Protein AF-A0A7W9W805-F1 (afdb_monomer_lite)

Sequence (256 aa):
MSFNNEKIVAALNSLTVPVYLSNDLVVGDERSALTRIHQEGYRKKLSVGTVHCFILAPDGALLDTIHVALASPQRILEAVERAAREQKIVPGSPLVPAHPLSLPPAPRGGLRLHIVARYLERKPDGSLGLVTGAGGNWSALPGEDWLTLSPTEAKALRTGERLQAERLLTHFYPPTENNDLTKNRFVELSWKSEPLPDGILRLRGSLVLKHSFYSRDDQNTAQAEWVGYADSKTLTLVTTKATYNNQPYAVAVTTT

Organism: Armatimonas rosea (NCBI:txid685828)

Structure (mmCIF, N/CA/C/O backbone):
data_AF-A0A7W9W805-F1
#
_entry.id   AF-A0A7W9W805-F1
#
loop_
_atom_site.group_PDB
_atom_site.id
_atom_site.type_symbol
_atom_site.label_atom_id
_atom_site.label_alt_id
_atom_site.label_comp_id
_atom_site.label_asym_id
_atom_site.label_entity_id
_atom_site.label_seq_id
_atom_site.pdbx_PDB_ins_code
_atom_site.Cartn_x
_atom_site.Cartn_y
_atom_site.Cartn_z
_atom_site.occupancy
_atom_site.B_iso_or_equiv
_atom_site.auth_seq_id
_atom_site.auth_comp_id
_atom_site.auth_asym_id
_atom_site.auth_atom_id
_atom_site.pdbx_PDB_model_num
ATOM 1 N N . MET A 1 1 ? -7.268 9.060 1.702 1.00 38.31 1 MET A N 1
ATOM 2 C CA . MET A 1 1 ? -7.514 9.406 3.122 1.00 38.31 1 MET A CA 1
ATOM 3 C C . MET A 1 1 ? -6.326 8.852 3.903 1.00 38.31 1 MET A C 1
ATOM 5 O O . MET A 1 1 ? -5.998 7.701 3.669 1.00 38.31 1 MET A O 1
ATOM 9 N N . SER A 1 2 ? -5.593 9.650 4.682 1.00 37.88 2 SER A N 1
ATOM 10 C CA . SER A 1 2 ? -4.398 9.159 5.390 1.00 37.88 2 SER A CA 1
ATOM 11 C C . SER A 1 2 ? -4.733 8.950 6.863 1.00 37.88 2 SER A C 1
ATOM 13 O O . SER A 1 2 ? -5.212 9.881 7.507 1.00 37.88 2 SER A O 1
ATOM 15 N N . PHE A 1 3 ? -4.466 7.756 7.398 1.00 45.16 3 PHE A N 1
ATOM 16 C CA . PHE A 1 3 ? -4.477 7.506 8.846 1.00 45.16 3 PHE A CA 1
ATOM 17 C C . PHE A 1 3 ? -3.362 8.269 9.582 1.00 45.16 3 PHE A C 1
ATOM 19 O O . PHE A 1 3 ? -3.319 8.267 10.807 1.00 45.16 3 PHE A O 1
ATOM 26 N N . ASN A 1 4 ? -2.507 8.991 8.855 1.00 54.66 4 ASN A N 1
ATOM 27 C CA . ASN A 1 4 ? -1.460 9.851 9.392 1.00 54.66 4 ASN A CA 1
ATOM 28 C C . ASN A 1 4 ? -2.018 11.214 9.865 1.00 54.66 4 ASN A C 1
ATOM 30 O O . ASN A 1 4 ? -1.493 12.271 9.523 1.00 54.66 4 ASN A O 1
ATOM 34 N N . ASN A 1 5 ? -3.139 11.205 10.595 1.00 68.94 5 ASN A N 1
ATOM 35 C CA . ASN A 1 5 ? -3.648 12.388 11.287 1.00 68.94 5 ASN A CA 1
ATOM 36 C C . ASN A 1 5 ? -3.122 12.361 12.722 1.00 68.94 5 ASN A C 1
ATOM 38 O O . ASN A 1 5 ? -3.634 11.615 13.558 1.00 68.94 5 ASN A O 1
ATOM 42 N N . GLU A 1 6 ? -2.120 13.191 12.999 1.00 75.00 6 GLU A N 1
ATOM 43 C CA . GLU A 1 6 ? -1.434 13.249 14.294 1.00 75.00 6 GLU A CA 1
ATOM 44 C C . GLU A 1 6 ? -2.392 13.404 15.476 1.00 75.00 6 GLU A C 1
ATOM 46 O O . GLU A 1 6 ? -2.181 12.782 16.511 1.00 75.00 6 GLU A O 1
ATOM 51 N N . LYS A 1 7 ? -3.485 14.165 15.320 1.00 76.69 7 LYS A N 1
ATOM 52 C CA . LYS A 1 7 ? -4.475 14.346 16.393 1.00 76.69 7 LYS A CA 1
ATOM 53 C C . LYS A 1 7 ? -5.180 13.041 16.743 1.00 76.69 7 LYS A C 1
ATOM 55 O O . LYS A 1 7 ? -5.403 12.753 17.912 1.00 76.69 7 LYS A O 1
ATOM 60 N N . ILE A 1 8 ? -5.517 12.252 15.728 1.00 79.31 8 ILE A N 1
ATOM 61 C CA . ILE A 1 8 ? -6.234 10.986 15.901 1.00 79.31 8 ILE A CA 1
ATOM 62 C C . ILE A 1 8 ? -5.293 9.935 16.466 1.00 79.31 8 ILE A C 1
ATOM 64 O O . ILE A 1 8 ? -5.653 9.251 17.417 1.00 79.31 8 ILE A O 1
ATOM 68 N N . VAL A 1 9 ? -4.070 9.859 15.942 1.00 79.12 9 VAL A N 1
ATOM 69 C CA . VAL A 1 9 ? -3.028 8.975 16.475 1.00 79.12 9 VAL A CA 1
ATOM 70 C C . VAL A 1 9 ? -2.734 9.312 17.939 1.00 79.12 9 VAL A C 1
ATOM 72 O O . VAL A 1 9 ? -2.709 8.417 18.777 1.00 79.12 9 VAL A O 1
ATOM 75 N N . ALA A 1 10 ? -2.580 10.595 18.277 1.00 81.44 10 ALA A N 1
ATOM 76 C CA . ALA A 1 10 ? -2.333 11.030 19.649 1.00 81.44 10 ALA A CA 1
ATOM 77 C C . ALA A 1 10 ? -3.501 10.697 20.590 1.00 81.44 10 ALA A C 1
ATOM 79 O O . ALA A 1 10 ? -3.273 10.215 21.701 1.00 81.44 10 ALA A O 1
ATOM 80 N N . ALA A 1 11 ? -4.745 10.914 20.155 1.00 84.19 11 ALA A N 1
ATOM 81 C CA . ALA A 1 11 ? -5.926 10.572 20.942 1.00 84.19 11 ALA A CA 1
ATOM 82 C C . ALA A 1 11 ? -6.041 9.058 21.165 1.00 84.19 11 ALA A C 1
ATOM 84 O O . ALA A 1 11 ? -6.183 8.620 22.302 1.00 84.19 11 ALA A O 1
ATOM 85 N N . LEU A 1 12 ? -5.903 8.250 20.109 1.00 85.88 12 LEU A N 1
ATOM 86 C CA . LEU A 1 12 ? -5.920 6.791 20.226 1.00 85.88 12 LEU A CA 1
ATOM 87 C C . LEU A 1 12 ? -4.810 6.291 21.156 1.00 85.88 12 LEU A C 1
ATOM 89 O O . LEU A 1 12 ? -5.089 5.500 22.052 1.00 85.88 12 LEU A O 1
ATOM 93 N N . ASN A 1 13 ? -3.585 6.798 21.020 1.00 85.69 13 ASN A N 1
ATOM 94 C CA . ASN A 1 13 ? -2.454 6.354 21.837 1.00 85.69 13 ASN A CA 1
ATOM 95 C C . ASN A 1 13 ? -2.553 6.765 23.312 1.00 85.69 13 ASN A C 1
ATOM 97 O O . ASN A 1 13 ? -1.946 6.112 24.157 1.00 85.69 13 ASN A O 1
ATOM 101 N N . SER A 1 14 ? -3.254 7.857 23.622 1.00 88.44 14 SER A N 1
ATOM 102 C CA . SER A 1 14 ? -3.395 8.353 24.999 1.00 88.44 14 SER A CA 1
ATOM 103 C C . SER A 1 14 ? -4.653 7.845 25.704 1.00 88.44 14 SER A C 1
ATOM 105 O O . SER A 1 14 ? -4.675 7.795 26.932 1.00 88.44 14 SER A O 1
ATOM 107 N N . LEU A 1 15 ? -5.695 7.470 24.953 1.00 89.69 15 LEU A N 1
ATOM 108 C CA . LEU A 1 15 ? -6.998 7.067 25.495 1.00 89.69 15 LEU A CA 1
ATOM 109 C C . LEU A 1 15 ? -7.296 5.574 25.350 1.00 89.69 15 LEU A C 1
ATOM 111 O O . LEU A 1 15 ? -8.222 5.081 25.992 1.00 89.69 15 LEU A O 1
ATOM 115 N N . THR A 1 16 ? -6.568 4.855 24.492 1.00 88.50 16 THR A N 1
ATOM 116 C CA . THR A 1 16 ? -6.879 3.461 24.152 1.00 88.50 16 THR A CA 1
ATOM 117 C C . THR A 1 16 ? -5.637 2.579 24.105 1.00 88.50 16 THR A C 1
ATOM 119 O O . THR A 1 16 ? -4.518 3.052 23.926 1.00 88.50 16 THR A O 1
ATOM 122 N N . VAL A 1 17 ? -5.858 1.269 24.225 1.00 86.88 17 VAL A N 1
ATOM 123 C CA . VAL A 1 17 ? -4.866 0.235 23.916 1.00 86.88 17 VAL A CA 1
ATOM 124 C C . VAL A 1 17 ? -5.416 -0.576 22.739 1.00 86.88 17 VAL A C 1
ATOM 126 O O . VAL A 1 17 ? -6.368 -1.335 22.936 1.00 86.88 17 VAL A O 1
ATOM 129 N N . PRO A 1 18 ? -4.899 -0.397 21.509 1.00 83.81 18 PRO A N 1
ATOM 130 C CA . PRO A 1 18 ? -5.408 -1.127 20.355 1.00 83.81 18 PRO A CA 1
ATOM 131 C C . PRO A 1 18 ? -5.051 -2.613 20.470 1.00 83.81 18 PRO A C 1
ATOM 133 O O . PRO A 1 18 ? -3.896 -2.970 20.698 1.00 83.81 18 PRO A O 1
ATOM 136 N N . VAL A 1 19 ? -6.046 -3.478 20.280 1.00 84.69 19 VAL A N 1
ATOM 137 C CA . VAL A 1 19 ? -5.882 -4.936 20.241 1.00 84.69 19 VAL A CA 1
ATOM 138 C C . VAL A 1 19 ? -6.379 -5.435 18.891 1.00 84.69 19 VAL A C 1
ATOM 140 O O . VAL A 1 19 ? -7.499 -5.122 18.483 1.00 84.69 19 VAL A O 1
ATOM 143 N N . TYR A 1 20 ? -5.543 -6.204 18.197 1.00 83.38 20 TYR A N 1
ATOM 144 C CA . TYR A 1 20 ? -5.861 -6.775 16.892 1.00 83.38 20 TYR A CA 1
ATOM 145 C C . TYR A 1 20 ? -6.204 -8.252 17.046 1.00 83.38 20 TYR A C 1
ATOM 147 O O . TYR A 1 20 ? -5.430 -9.010 17.622 1.00 83.38 20 TYR A O 1
ATOM 155 N N . LEU A 1 21 ? -7.348 -8.654 16.497 1.00 80.69 21 LEU A N 1
ATOM 156 C CA . LEU A 1 21 ? -7.782 -10.046 16.437 1.00 80.69 21 LEU A CA 1
ATOM 157 C C . LEU A 1 21 ? -8.071 -10.408 14.981 1.00 80.69 21 LEU A C 1
ATOM 159 O O . LEU A 1 21 ? -8.777 -9.678 14.286 1.00 80.69 21 LEU A O 1
ATOM 163 N N . SER A 1 22 ? -7.533 -11.538 14.526 1.00 77.44 22 SER A N 1
ATOM 164 C CA . SER A 1 22 ? -7.841 -12.099 13.209 1.00 77.44 22 SER A CA 1
ATOM 165 C C . SER A 1 22 ? -8.811 -13.261 13.362 1.00 77.44 22 SER A C 1
ATOM 167 O O . SER A 1 22 ? -8.503 -14.229 14.053 1.00 77.44 22 SER A O 1
ATOM 169 N N . ASN A 1 23 ? -9.954 -13.212 12.675 1.00 73.88 23 ASN A N 1
ATOM 170 C CA . ASN A 1 23 ? -10.935 -14.304 12.711 1.00 73.88 23 ASN A CA 1
ATOM 171 C C . ASN A 1 23 ? -10.338 -15.665 12.321 1.00 73.88 23 ASN A C 1
ATOM 173 O O . ASN A 1 23 ? -10.832 -16.688 12.794 1.00 73.88 23 ASN A O 1
ATOM 177 N N . ASP A 1 24 ? -9.283 -15.663 11.504 1.00 72.50 24 ASP A N 1
ATOM 178 C CA . ASP A 1 24 ? -8.618 -16.869 11.009 1.00 72.50 24 ASP A CA 1
ATOM 179 C C . ASP A 1 24 ? -7.606 -17.451 12.007 1.00 72.50 24 ASP A C 1
ATOM 181 O O . ASP A 1 24 ? -7.232 -18.616 11.894 1.00 72.50 24 ASP A O 1
ATOM 185 N N . LEU A 1 25 ? -7.154 -16.652 12.980 1.00 75.06 25 LEU A N 1
ATOM 186 C CA . LEU A 1 25 ? -6.107 -17.031 13.940 1.00 75.06 25 LEU A CA 1
ATOM 187 C C . LEU A 1 25 ? -6.616 -17.148 15.383 1.00 75.06 25 LEU A C 1
ATOM 189 O O . LEU A 1 25 ? -5.919 -17.697 16.231 1.00 75.06 25 LEU A O 1
ATOM 193 N N . VAL A 1 26 ? -7.823 -16.650 15.663 1.00 78.50 26 VAL A N 1
ATOM 194 C CA . VAL A 1 26 ? -8.410 -16.620 17.007 1.00 78.50 26 VAL A CA 1
ATOM 195 C C . VAL A 1 26 ? -8.740 -18.035 17.498 1.00 78.50 26 VAL A C 1
ATOM 197 O O . VAL A 1 26 ? -9.613 -18.720 16.956 1.00 78.50 26 VAL A O 1
ATOM 200 N N . VAL A 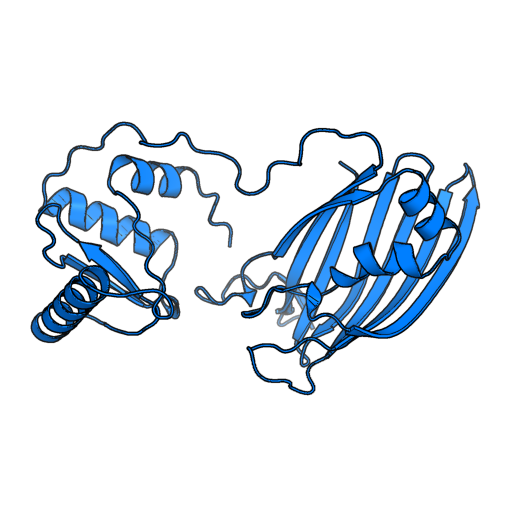1 27 ? -8.089 -18.441 18.589 1.00 81.44 27 VAL A N 1
ATOM 201 C CA . VAL A 1 27 ? -8.248 -19.748 19.249 1.00 81.44 27 VAL A CA 1
ATOM 202 C C . VAL A 1 27 ? -8.395 -19.588 20.767 1.00 81.44 27 VAL A C 1
ATOM 204 O O . VAL A 1 27 ? -8.087 -18.538 21.324 1.00 81.44 27 VAL A O 1
ATOM 207 N N . GLY A 1 28 ? -8.891 -20.624 21.452 1.00 89.88 28 GLY A N 1
ATOM 208 C CA . GLY A 1 28 ? -8.951 -20.665 22.920 1.00 89.88 28 GLY A CA 1
ATOM 209 C C . GLY A 1 28 ? -9.671 -19.466 23.553 1.00 89.88 28 GLY A C 1
ATOM 210 O O . GLY A 1 28 ? -10.817 -19.160 23.210 1.00 89.88 28 GLY A O 1
ATOM 211 N N . ASP A 1 29 ? -8.993 -18.788 24.478 1.00 87.62 29 ASP A N 1
ATOM 212 C CA . ASP A 1 29 ? -9.547 -17.678 25.262 1.00 87.62 29 ASP A CA 1
ATOM 213 C C . ASP A 1 29 ? -9.928 -16.465 24.405 1.00 87.62 29 ASP A C 1
ATOM 215 O O . ASP A 1 29 ? -10.948 -15.822 24.666 1.00 87.62 29 ASP A O 1
ATOM 219 N N . GLU A 1 30 ? -9.189 -16.190 23.328 1.00 86.81 30 GLU A N 1
ATOM 220 C CA . GLU A 1 30 ? -9.512 -15.102 22.398 1.00 86.81 30 GLU A CA 1
ATOM 221 C C . GLU A 1 30 ? -10.861 -15.347 21.712 1.00 86.81 30 GLU A C 1
ATOM 223 O O . GLU A 1 30 ? -11.673 -14.430 21.555 1.00 86.81 30 GLU A O 1
ATOM 228 N N . ARG A 1 31 ? -11.151 -16.608 21.357 1.00 89.69 31 ARG A N 1
ATOM 229 C CA . ARG A 1 31 ? -12.425 -16.990 20.733 1.00 89.69 31 ARG A CA 1
ATOM 230 C C . ARG A 1 31 ? -13.584 -16.798 21.698 1.00 89.69 31 ARG A C 1
ATOM 232 O O . ARG A 1 31 ? -14.651 -16.316 21.299 1.00 89.69 31 ARG A O 1
ATOM 239 N N . SER A 1 32 ? -13.373 -17.157 22.959 1.00 90.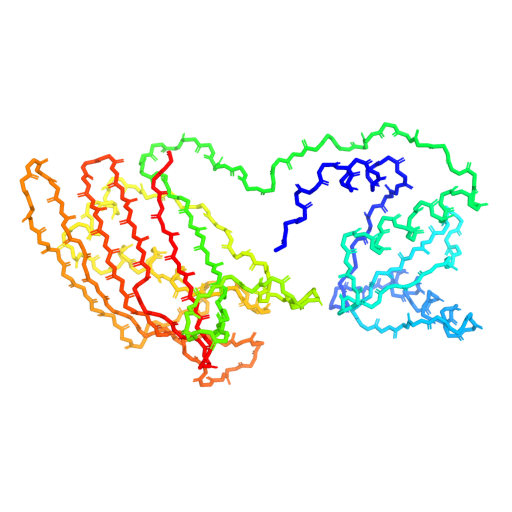44 32 SER A N 1
ATOM 240 C CA . SER A 1 32 ? -14.347 -16.968 24.033 1.00 90.44 32 SER A CA 1
ATOM 241 C C . SER A 1 32 ? -14.613 -15.481 24.285 1.00 90.44 32 SER A C 1
ATOM 243 O O . SER A 1 32 ? -15.774 -15.070 24.352 1.00 90.44 32 SER A O 1
ATOM 245 N N . ALA A 1 33 ? -13.563 -14.655 24.333 1.00 90.38 33 ALA A N 1
ATOM 246 C CA . ALA A 1 33 ? -13.680 -13.207 24.482 1.00 90.38 33 ALA A CA 1
ATOM 247 C C . ALA A 1 33 ? -14.446 -12.566 23.314 1.00 90.38 33 ALA A C 1
ATOM 249 O O . ALA A 1 33 ? -15.393 -11.813 23.545 1.00 90.38 33 ALA A O 1
ATOM 250 N N . LEU A 1 34 ? -14.109 -12.917 22.068 1.00 90.56 34 LEU A N 1
ATOM 251 C CA . LEU A 1 34 ? -14.804 -12.412 20.880 1.00 90.56 34 LEU A CA 1
ATOM 252 C C . LEU A 1 34 ? -16.283 -12.822 20.868 1.00 90.56 34 LEU A C 1
ATOM 254 O O . LEU A 1 34 ? -17.164 -12.001 20.610 1.00 90.56 34 LEU A O 1
ATOM 258 N N . THR A 1 35 ? -16.573 -14.076 21.222 1.00 92.44 35 THR A N 1
ATOM 259 C CA . THR A 1 35 ? -17.951 -14.578 21.320 1.00 92.44 35 THR A CA 1
ATOM 260 C C . THR A 1 35 ? -18.751 -13.800 22.366 1.00 92.44 35 THR A C 1
ATOM 262 O O . THR A 1 35 ? -19.885 -13.399 22.093 1.00 92.44 35 THR A O 1
ATOM 265 N N . ARG A 1 36 ? -18.163 -13.526 23.539 1.00 95.12 36 ARG A N 1
ATOM 266 C CA . ARG A 1 36 ? -18.782 -12.692 24.581 1.00 95.12 36 ARG A CA 1
ATOM 267 C C . ARG A 1 36 ? -19.090 -11.289 24.060 1.00 95.12 36 ARG A C 1
ATOM 269 O O . ARG A 1 36 ? -20.214 -10.825 24.233 1.00 95.12 36 ARG A O 1
ATOM 276 N N . ILE A 1 37 ? -18.123 -10.640 23.409 1.00 94.94 37 ILE A N 1
ATOM 277 C CA . ILE A 1 37 ? -18.279 -9.288 22.851 1.00 94.94 37 ILE A CA 1
ATOM 278 C C . ILE A 1 37 ? -19.420 -9.260 21.825 1.00 94.94 37 ILE A C 1
ATOM 280 O O . ILE A 1 37 ? -20.284 -8.388 21.888 1.00 94.94 37 ILE A O 1
ATOM 284 N N . HIS A 1 38 ? -19.489 -10.250 20.930 1.00 94.56 38 HIS A N 1
ATOM 285 C CA . HIS A 1 38 ? -20.575 -10.357 19.952 1.00 94.56 38 HIS A CA 1
ATOM 286 C C . HIS A 1 38 ? -21.942 -10.502 20.628 1.00 94.56 38 HIS A C 1
ATOM 288 O O . HIS A 1 38 ? -22.889 -9.798 20.277 1.00 94.56 38 HIS A O 1
ATOM 294 N N . GLN A 1 39 ? -22.053 -11.391 21.619 1.00 96.00 39 GLN A N 1
ATOM 295 C CA . GLN A 1 39 ? -23.295 -11.581 22.371 1.00 96.00 39 GLN A CA 1
ATOM 296 C C . GLN A 1 39 ? -23.721 -10.309 23.110 1.00 96.00 39 GLN A C 1
ATOM 298 O O . GLN A 1 39 ? -24.904 -9.973 23.125 1.00 96.00 39 GLN A O 1
ATOM 303 N N . GLU A 1 40 ? -22.774 -9.592 23.713 1.00 97.00 40 GLU A N 1
ATOM 304 C CA . GLU A 1 40 ? -23.045 -8.322 24.381 1.00 97.00 40 GLU A CA 1
ATOM 305 C C . GLU A 1 40 ? -23.527 -7.255 23.391 1.00 97.00 40 GLU A C 1
ATOM 307 O O . GLU A 1 40 ? -24.505 -6.561 23.673 1.00 97.00 40 GLU A O 1
ATOM 312 N N . GLY A 1 41 ? -22.918 -7.186 22.203 1.00 96.25 41 GLY A N 1
ATOM 313 C CA . GLY A 1 41 ? -23.345 -6.294 21.126 1.00 96.25 41 GLY A CA 1
ATOM 314 C C . GLY A 1 41 ? -24.781 -6.563 20.682 1.00 96.25 41 GLY A C 1
ATOM 315 O O . GLY A 1 41 ? -25.581 -5.629 20.631 1.00 96.25 41 GLY A O 1
ATOM 316 N N . TYR A 1 42 ? -25.159 -7.832 20.486 1.00 96.06 42 TYR A N 1
ATOM 317 C CA . TYR A 1 42 ? -26.550 -8.197 20.193 1.00 96.06 42 TYR A CA 1
ATOM 318 C C . TYR A 1 42 ? -27.516 -7.750 21.298 1.00 96.06 42 TYR A C 1
ATOM 320 O O . TYR A 1 42 ? -28.560 -7.168 21.001 1.00 96.06 42 TYR A O 1
ATOM 328 N N . ARG A 1 43 ? -27.169 -7.961 22.576 1.00 96.88 43 ARG A N 1
ATOM 329 C CA . ARG A 1 43 ? -28.008 -7.533 23.715 1.00 96.88 43 ARG A CA 1
ATOM 330 C C . ARG A 1 43 ? -28.163 -6.013 23.779 1.00 96.88 43 ARG A C 1
ATOM 332 O O . ARG A 1 43 ? -29.254 -5.527 24.068 1.00 96.88 43 ARG A O 1
ATOM 339 N N . LYS A 1 44 ? -27.094 -5.270 23.481 1.00 96.12 44 LYS A N 1
ATOM 340 C CA . LYS A 1 44 ? -27.075 -3.798 23.442 1.00 96.12 44 LYS A CA 1
ATOM 341 C C . LYS A 1 44 ? -27.616 -3.213 22.130 1.00 96.12 44 LYS A C 1
ATOM 343 O O . LYS A 1 44 ? -27.660 -1.995 21.995 1.00 96.12 44 LYS A O 1
ATOM 348 N N . LYS A 1 45 ? -28.061 -4.055 21.185 1.00 96.12 45 LYS A N 1
ATOM 349 C CA . LYS A 1 45 ? -28.518 -3.662 19.837 1.00 96.12 45 LYS A CA 1
ATOM 350 C C . LYS A 1 45 ? -27.469 -2.852 19.059 1.00 96.12 45 LYS A C 1
ATOM 352 O O . LYS A 1 45 ? -27.810 -1.973 18.270 1.00 96.12 45 LYS A O 1
ATOM 357 N N . LEU A 1 46 ? -26.196 -3.153 19.296 1.00 94.94 46 LEU A N 1
ATOM 358 C CA . LEU A 1 46 ? -25.058 -2.593 18.576 1.00 94.94 46 LEU A CA 1
ATOM 359 C C . LEU A 1 46 ? -24.771 -3.412 17.308 1.00 94.94 46 LEU A C 1
ATOM 361 O O . LEU A 1 46 ? -25.192 -4.565 17.185 1.00 94.94 46 LEU A O 1
ATOM 365 N N . SER A 1 47 ? -24.058 -2.817 16.350 1.00 92.69 47 SER A N 1
ATOM 366 C CA . SER A 1 47 ? -23.673 -3.514 15.121 1.00 92.69 47 SER A CA 1
ATOM 367 C C . SER A 1 47 ? -22.520 -4.471 15.408 1.00 92.69 47 SER A C 1
ATOM 369 O O . SER A 1 47 ? -21.492 -4.067 15.934 1.00 92.69 47 SER A O 1
ATOM 371 N N . VAL A 1 48 ? -22.657 -5.735 15.023 1.00 92.12 48 VAL A N 1
ATOM 372 C CA . VAL A 1 48 ? -21.602 -6.745 15.175 1.00 92.12 48 VAL A CA 1
ATOM 373 C C . VAL A 1 48 ? -21.401 -7.488 13.859 1.00 92.12 48 VAL A C 1
ATOM 375 O O . VAL A 1 48 ? -22.316 -7.564 13.038 1.00 92.12 48 VAL A O 1
ATOM 378 N N . GLY A 1 49 ? -20.205 -8.024 13.639 1.00 86.44 49 GLY A N 1
ATOM 379 C CA . GLY A 1 49 ? -19.855 -8.702 12.397 1.00 86.44 49 GLY A CA 1
ATOM 380 C C . GLY A 1 49 ? -18.392 -9.116 12.365 1.00 86.44 49 GLY A C 1
ATOM 381 O O . GLY A 1 49 ? -17.690 -9.052 13.370 1.00 86.44 49 GLY A O 1
ATOM 382 N N . THR A 1 50 ? -17.946 -9.584 11.203 1.00 79.69 50 THR A N 1
ATOM 383 C CA . THR A 1 50 ? -16.591 -10.116 11.009 1.00 79.69 50 THR A CA 1
ATOM 384 C C . THR A 1 50 ? -15.536 -9.029 10.814 1.00 79.69 50 THR A C 1
ATOM 386 O O . THR A 1 50 ? -14.359 -9.310 11.024 1.00 79.69 50 THR A O 1
ATOM 389 N N . VAL A 1 51 ? -15.927 -7.804 10.439 1.00 84.81 51 VAL A N 1
ATOM 390 C CA . VAL A 1 51 ? -15.004 -6.684 10.187 1.00 84.81 51 VAL A CA 1
ATOM 391 C C . VAL A 1 51 ? -15.499 -5.419 10.896 1.00 84.81 51 VAL A C 1
ATOM 393 O O . VAL A 1 51 ? -16.088 -4.510 10.301 1.00 84.81 51 VAL A O 1
ATOM 396 N N . HIS A 1 52 ? -15.258 -5.382 12.206 1.00 89.75 52 HIS A N 1
ATOM 397 C CA . HIS A 1 52 ? -15.719 -4.331 13.115 1.00 89.75 52 HIS A CA 1
ATOM 398 C C . HIS A 1 52 ? -14.608 -3.868 14.053 1.00 89.75 52 HIS A C 1
ATOM 400 O O . HIS A 1 52 ? -13.760 -4.651 14.474 1.00 89.75 52 HIS A O 1
ATOM 406 N N . CYS A 1 53 ? -14.669 -2.597 14.441 1.00 90.56 53 CYS A N 1
ATOM 407 C CA . CYS A 1 53 ? -13.975 -2.083 15.613 1.00 90.56 53 CYS A CA 1
ATOM 408 C C . CYS A 1 53 ? -14.912 -2.184 16.822 1.00 90.56 53 CYS A C 1
ATOM 410 O O . CYS A 1 53 ? -16.046 -1.702 16.765 1.00 90.56 53 CYS A O 1
ATOM 412 N N . PHE A 1 54 ? -14.431 -2.768 17.916 1.00 93.50 54 PHE A N 1
ATOM 413 C CA . PHE A 1 54 ? -15.139 -2.826 19.195 1.00 93.50 54 PHE A CA 1
ATOM 414 C C . PHE A 1 54 ? -14.444 -1.896 20.187 1.00 93.50 54 PHE A C 1
ATOM 416 O O . PHE A 1 54 ? -13.227 -1.967 20.345 1.00 93.50 54 PHE A O 1
ATOM 423 N N . ILE A 1 55 ? -15.206 -1.030 20.853 1.00 93.56 55 ILE A N 1
ATOM 424 C CA . ILE A 1 55 ? -14.691 -0.145 21.901 1.00 93.56 55 ILE A CA 1
ATOM 425 C C . ILE A 1 55 ? -15.109 -0.740 23.237 1.00 93.56 55 ILE A C 1
ATOM 427 O O . ILE A 1 55 ? -16.302 -0.836 23.531 1.00 93.56 55 ILE A O 1
ATOM 431 N N . LEU A 1 56 ? -14.128 -1.165 24.028 1.00 94.00 56 LEU A N 1
ATOM 432 C CA . LEU A 1 56 ? -14.339 -1.805 25.322 1.00 94.00 56 LEU A CA 1
ATOM 433 C C . LEU A 1 56 ? -13.902 -0.871 26.454 1.00 94.00 56 LEU A C 1
ATOM 435 O O . LEU A 1 56 ? -12.931 -0.129 26.316 1.00 94.00 56 LEU A O 1
ATOM 439 N N . ALA A 1 57 ? -14.606 -0.935 27.579 1.00 91.81 57 ALA A N 1
ATOM 440 C CA . ALA A 1 57 ? -14.145 -0.374 28.840 1.00 91.81 57 ALA A CA 1
ATOM 441 C C . ALA A 1 57 ? -12.959 -1.192 29.399 1.00 91.81 57 ALA A C 1
ATOM 443 O O . ALA A 1 57 ? -12.759 -2.340 28.988 1.00 91.81 57 ALA A O 1
ATOM 444 N N . PRO A 1 58 ? -12.183 -0.647 30.359 1.00 87.88 58 PRO A N 1
ATOM 445 C CA . PRO A 1 58 ? -11.066 -1.367 30.981 1.00 87.88 58 PRO A CA 1
ATOM 446 C C . PRO A 1 58 ? -11.450 -2.693 31.657 1.00 87.88 58 PRO A C 1
ATOM 448 O O . PRO A 1 58 ? -10.618 -3.587 31.768 1.00 87.88 58 PRO A O 1
ATOM 451 N N . ASP A 1 59 ? -12.706 -2.839 32.085 1.00 89.94 59 ASP A N 1
ATOM 452 C CA . ASP A 1 59 ? -13.264 -4.078 32.647 1.00 89.94 59 ASP A CA 1
ATOM 453 C C . ASP A 1 59 ? -13.729 -5.086 31.572 1.00 89.94 59 ASP A C 1
ATOM 455 O O . ASP A 1 59 ? -14.211 -6.175 31.886 1.00 89.94 59 ASP A O 1
ATOM 459 N N . GLY A 1 60 ? -13.586 -4.733 30.293 1.00 90.12 60 GLY A N 1
ATOM 460 C CA . GLY A 1 60 ? -13.983 -5.536 29.145 1.00 90.12 60 GLY A CA 1
ATOM 461 C C . GLY A 1 60 ? -15.439 -5.365 28.706 1.00 90.12 60 GLY A C 1
ATOM 462 O O . GLY A 1 60 ? -15.842 -6.046 27.754 1.00 90.12 60 GLY A O 1
ATOM 463 N N . ALA A 1 61 ? -16.239 -4.498 29.337 1.00 93.31 61 ALA A N 1
ATOM 464 C CA . ALA A 1 61 ? -17.611 -4.233 28.904 1.00 93.31 61 ALA A CA 1
ATOM 465 C C . ALA A 1 61 ? -17.642 -3.534 27.535 1.00 93.31 61 ALA A C 1
ATOM 467 O O . ALA A 1 61 ? -16.868 -2.614 27.273 1.00 93.31 61 ALA A O 1
ATOM 468 N N . LEU A 1 62 ? -18.554 -3.942 26.650 1.00 95.38 62 LEU A N 1
ATOM 469 C CA . LEU A 1 62 ? -18.685 -3.351 25.318 1.00 95.38 62 LEU A CA 1
ATOM 470 C C . LEU A 1 62 ? -19.384 -1.989 25.391 1.00 95.38 62 LEU A C 1
ATOM 472 O O . LEU A 1 62 ? -20.561 -1.911 25.744 1.00 95.38 62 LEU A O 1
ATOM 476 N N . LEU A 1 63 ? -18.685 -0.920 25.027 1.00 94.00 63 LEU A N 1
ATOM 477 C CA . LEU A 1 63 ? -19.226 0.439 25.026 1.00 94.00 63 LEU A CA 1
ATOM 478 C C . LEU A 1 63 ? -19.840 0.806 23.677 1.00 94.00 63 LEU A C 1
ATOM 480 O O . LEU A 1 63 ? -20.926 1.377 23.633 1.00 94.00 63 LEU A O 1
ATOM 484 N N . ASP A 1 64 ? -19.161 0.465 22.581 1.00 93.94 64 ASP A N 1
ATOM 485 C CA . ASP A 1 64 ? -19.591 0.850 21.237 1.00 93.94 64 ASP A CA 1
ATOM 486 C C . ASP A 1 64 ? -18.992 -0.058 20.153 1.00 93.94 64 ASP A C 1
ATOM 488 O O . ASP A 1 64 ? -18.050 -0.819 20.389 1.00 93.94 64 ASP A O 1
ATOM 492 N N . THR A 1 65 ? -19.538 0.037 18.942 1.00 94.00 65 THR A N 1
ATOM 493 C CA . THR A 1 65 ? -19.121 -0.739 17.770 1.00 94.00 65 THR A CA 1
ATOM 494 C C . THR A 1 65 ? -19.123 0.118 16.514 1.00 94.00 65 THR A C 1
ATOM 496 O O . THR A 1 65 ? -20.079 0.856 16.265 1.00 94.00 65 THR A O 1
ATOM 499 N N . ILE A 1 66 ? -18.117 -0.044 15.658 1.00 91.38 66 ILE A N 1
ATOM 500 C CA . ILE A 1 66 ? -18.050 0.633 14.361 1.00 91.38 66 ILE A CA 1
ATOM 501 C C . ILE A 1 66 ? -17.791 -0.410 13.275 1.00 91.38 66 ILE A C 1
ATOM 503 O O . ILE A 1 66 ? -16.744 -1.052 13.255 1.00 91.38 66 ILE A O 1
ATOM 507 N N . HIS A 1 67 ? -18.737 -0.568 12.350 1.00 87.88 67 HIS A N 1
ATOM 508 C CA . HIS A 1 67 ? -18.521 -1.358 11.137 1.00 87.88 67 HIS A CA 1
ATOM 509 C C . HIS A 1 67 ? -17.460 -0.672 10.262 1.00 87.88 67 HIS A C 1
ATOM 511 O O . HIS A 1 67 ? -17.564 0.534 10.033 1.00 87.88 67 HIS A O 1
ATOM 517 N N . VAL A 1 68 ? -16.487 -1.413 9.715 1.00 81.94 68 VAL A N 1
ATOM 518 C CA . VAL A 1 68 ? -15.349 -0.816 8.979 1.00 81.94 68 VAL A CA 1
ATOM 519 C C . VAL A 1 68 ? -15.775 0.073 7.803 1.00 81.94 68 VAL A C 1
ATOM 521 O O . VAL A 1 68 ? -15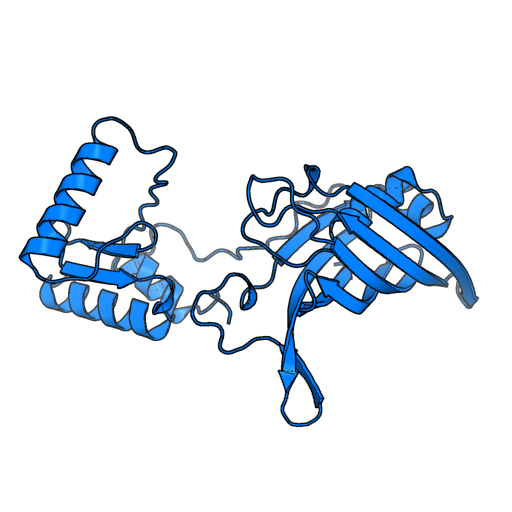.241 1.160 7.629 1.00 81.94 68 VAL A O 1
ATOM 524 N N . ALA A 1 69 ? -16.809 -0.329 7.058 1.00 76.44 69 ALA A N 1
ATOM 525 C CA . ALA A 1 69 ? -17.370 0.453 5.949 1.00 76.44 69 ALA A CA 1
ATOM 526 C C . ALA A 1 69 ? -17.953 1.824 6.359 1.00 76.44 69 ALA A C 1
ATOM 528 O O . ALA A 1 69 ? -18.196 2.684 5.518 1.00 76.44 69 ALA A O 1
ATOM 529 N N . LEU A 1 70 ? -18.224 2.025 7.651 1.00 81.81 70 LEU A N 1
ATOM 530 C CA . LEU A 1 70 ? -18.701 3.291 8.213 1.00 81.81 70 LEU A CA 1
ATOM 531 C C . LEU A 1 70 ? -17.618 4.000 9.029 1.00 81.81 70 LEU A C 1
ATOM 533 O O . LEU A 1 70 ? -17.868 5.084 9.562 1.00 81.81 70 LEU A O 1
ATOM 537 N N . ALA A 1 71 ? -16.441 3.389 9.166 1.00 80.75 71 ALA A N 1
ATOM 538 C CA . ALA A 1 71 ? -15.346 3.951 9.922 1.00 80.75 71 ALA A CA 1
ATOM 539 C C . ALA A 1 71 ? -14.751 5.136 9.156 1.00 80.75 71 ALA A C 1
ATOM 541 O O . ALA A 1 71 ? -14.347 5.038 7.997 1.00 80.75 71 ALA A O 1
ATOM 542 N N . SER A 1 72 ? -14.680 6.273 9.836 1.00 79.19 72 SER A N 1
ATOM 543 C CA . SER A 1 72 ? -13.913 7.431 9.404 1.00 79.19 72 SER A CA 1
ATOM 544 C C . SER A 1 72 ? -13.027 7.883 10.559 1.00 79.19 72 SER A C 1
ATOM 546 O O . SER A 1 72 ? -13.353 7.603 11.718 1.00 79.19 72 SER A O 1
ATOM 548 N N . PRO A 1 73 ? -11.925 8.596 10.281 1.00 78.81 73 PRO A N 1
ATOM 549 C CA . PRO A 1 73 ? -11.052 9.079 11.340 1.00 78.81 73 PRO A CA 1
ATOM 550 C C . PRO A 1 73 ? -11.820 9.909 12.394 1.00 78.81 73 PRO A C 1
ATOM 552 O O . PRO A 1 73 ? -11.642 9.703 13.591 1.00 78.81 73 PRO A O 1
ATOM 555 N N . GLN A 1 74 ? -12.744 10.772 11.958 1.00 83.44 74 GLN A N 1
ATOM 556 C CA . GLN A 1 74 ? -13.614 11.564 12.834 1.00 83.44 74 GLN A CA 1
ATOM 557 C C . GLN A 1 74 ? -14.540 10.686 13.676 1.00 83.44 74 GLN A C 1
ATOM 559 O O . GLN A 1 74 ? -14.600 10.854 14.888 1.00 83.44 74 GLN A O 1
ATOM 564 N N . ARG A 1 75 ? -15.217 9.710 13.060 1.00 86.19 75 ARG A N 1
ATOM 565 C CA . ARG A 1 75 ? -16.162 8.841 13.773 1.00 86.19 75 ARG A CA 1
ATOM 566 C C . ARG A 1 75 ? -15.468 7.981 14.829 1.00 86.19 75 ARG A C 1
ATOM 568 O O . ARG A 1 75 ? -16.021 7.766 15.902 1.00 86.19 75 ARG A O 1
ATOM 575 N N . ILE A 1 76 ? -14.265 7.491 14.525 1.00 85.12 76 ILE A N 1
ATOM 576 C CA . ILE A 1 76 ? -13.443 6.748 15.487 1.00 85.12 76 ILE A CA 1
ATOM 577 C C . ILE A 1 76 ? -13.072 7.657 16.661 1.00 85.12 76 ILE A C 1
ATOM 579 O O . ILE A 1 76 ? -13.255 7.263 17.811 1.00 85.12 76 ILE A O 1
ATOM 583 N N . LEU A 1 77 ? -12.593 8.873 16.377 1.00 87.81 77 LEU A N 1
ATOM 584 C CA . LEU A 1 77 ? -12.210 9.833 17.410 1.00 87.81 77 LEU A CA 1
ATOM 585 C C . LEU A 1 77 ? -13.391 10.177 18.325 1.00 87.81 77 LEU A C 1
ATOM 587 O O . LEU A 1 77 ? -13.270 10.071 19.540 1.00 87.81 77 LEU A O 1
ATOM 591 N N . GLU A 1 78 ? -14.547 10.510 17.751 1.00 90.81 78 GLU A N 1
ATOM 592 C CA . GLU A 1 78 ? -15.764 10.834 18.502 1.00 90.81 78 GLU A CA 1
ATOM 593 C C . GLU A 1 78 ? -16.196 9.692 19.428 1.00 90.81 78 GLU A C 1
ATOM 595 O O . GLU A 1 78 ? -16.545 9.927 20.588 1.00 90.81 78 GLU A O 1
ATOM 600 N N . ALA A 1 79 ? -16.158 8.450 18.935 1.00 90.44 79 ALA A N 1
ATOM 601 C CA . ALA A 1 79 ? -16.541 7.281 19.714 1.00 90.44 79 ALA A CA 1
ATOM 602 C C . ALA A 1 79 ? -15.567 7.022 20.876 1.00 90.44 79 ALA A C 1
ATOM 604 O O . ALA A 1 79 ? -16.005 6.764 21.999 1.00 90.44 79 ALA A O 1
ATOM 605 N N . VAL A 1 80 ? -14.261 7.157 20.629 1.00 90.50 80 VAL A N 1
ATOM 606 C CA . VAL A 1 80 ? -13.212 7.001 21.649 1.00 90.50 80 VAL A CA 1
ATOM 607 C C . VAL A 1 80 ? -13.283 8.105 22.700 1.00 90.50 80 VAL A C 1
ATOM 609 O O . VAL A 1 80 ? -13.264 7.816 23.893 1.00 90.50 80 VAL A O 1
ATOM 612 N N . GLU A 1 81 ? -13.423 9.365 22.293 1.00 91.81 81 GLU A N 1
ATOM 613 C CA . GLU A 1 81 ? -13.539 10.486 23.228 1.00 91.81 81 GLU A CA 1
ATOM 614 C C . GLU A 1 81 ? -14.818 10.403 24.066 1.00 91.81 81 GLU A C 1
ATOM 616 O O . GLU A 1 81 ? -14.807 10.728 25.254 1.00 91.81 81 GLU A O 1
ATOM 621 N N . ARG A 1 82 ? -15.931 9.951 23.473 1.00 92.62 82 ARG A N 1
ATOM 622 C CA . ARG A 1 82 ? -17.168 9.688 24.216 1.00 92.62 82 ARG A CA 1
ATOM 623 C C . ARG A 1 82 ? -16.954 8.604 25.266 1.00 92.62 82 ARG A C 1
ATOM 625 O O . ARG A 1 82 ? -17.261 8.850 26.431 1.00 92.62 82 ARG A O 1
ATOM 632 N N . ALA A 1 83 ? -16.389 7.462 24.875 1.00 91.94 83 ALA A N 1
ATOM 633 C CA . ALA A 1 83 ? -16.088 6.371 25.795 1.00 91.94 83 ALA A CA 1
ATOM 634 C C . ALA A 1 83 ? -15.167 6.836 26.935 1.00 91.94 83 ALA A C 1
ATOM 636 O O . ALA A 1 83 ? -15.453 6.578 28.102 1.00 91.94 83 ALA A O 1
ATOM 637 N N . ALA A 1 84 ? -14.116 7.600 26.621 1.00 91.81 84 ALA A N 1
ATOM 638 C CA . ALA A 1 84 ? -13.208 8.154 27.619 1.00 91.81 84 ALA A CA 1
ATOM 639 C C . ALA A 1 84 ? -13.921 9.085 28.611 1.00 91.81 84 ALA A C 1
ATOM 641 O O . ALA A 1 84 ? -13.694 8.976 29.815 1.00 91.81 84 ALA A O 1
ATOM 642 N N . ARG A 1 85 ? -14.820 9.964 28.142 1.00 93.00 85 ARG A N 1
ATOM 643 C CA . ARG A 1 85 ? -15.613 10.840 29.023 1.00 93.00 85 ARG A CA 1
ATOM 644 C C . ARG A 1 85 ? -16.547 10.052 29.938 1.00 93.00 85 ARG A C 1
ATOM 646 O O . ARG A 1 85 ? -16.602 10.338 31.131 1.00 93.00 85 ARG A O 1
ATOM 653 N N . GLU A 1 86 ? -17.265 9.070 29.399 1.00 91.69 86 GLU A N 1
ATOM 654 C CA . GLU A 1 86 ? -18.209 8.241 30.163 1.00 91.69 86 GLU A CA 1
ATOM 655 C C . GLU A 1 86 ? -17.497 7.403 31.230 1.00 91.69 86 GLU A C 1
ATOM 657 O O . GLU A 1 86 ? -17.955 7.320 32.369 1.00 91.69 86 GLU A O 1
ATOM 662 N N . GLN A 1 87 ? -16.339 6.845 30.877 1.00 91.31 87 GLN A N 1
ATOM 663 C CA . GLN A 1 87 ? -15.498 6.048 31.770 1.00 91.31 87 GLN A CA 1
ATOM 664 C C . GLN A 1 87 ? -14.568 6.897 32.648 1.00 91.31 87 GLN A C 1
ATOM 666 O O . GLN A 1 87 ? -13.837 6.352 33.472 1.00 91.31 87 GLN A O 1
ATOM 671 N N . LYS A 1 88 ? -14.588 8.229 32.489 1.00 92.94 88 LYS A N 1
ATOM 672 C CA . LYS A 1 88 ? -13.701 9.177 33.184 1.00 92.94 88 LYS A CA 1
ATOM 673 C C . LYS A 1 88 ? -12.217 8.802 33.048 1.00 92.94 88 LYS A C 1
ATOM 675 O O . LYS A 1 88 ? -11.445 8.941 33.996 1.00 92.94 88 LYS A O 1
ATOM 680 N N . ILE A 1 89 ? -11.825 8.320 31.868 1.00 88.94 89 ILE A N 1
ATOM 681 C CA . ILE A 1 89 ? -10.437 7.976 31.559 1.00 88.94 89 ILE A CA 1
ATOM 682 C C . ILE A 1 89 ? -9.621 9.261 31.465 1.00 88.94 89 ILE A C 1
ATOM 684 O O . ILE A 1 89 ? -9.980 10.202 30.756 1.00 88.94 89 ILE A O 1
ATOM 688 N N . VAL A 1 90 ? -8.501 9.281 32.180 1.00 89.12 90 VAL A N 1
ATOM 689 C CA . VAL A 1 90 ? -7.498 10.338 32.073 1.00 89.12 90 VAL A CA 1
ATOM 690 C C . VAL A 1 90 ? -6.529 9.953 30.954 1.00 89.12 90 VAL A C 1
ATOM 692 O O . VAL A 1 90 ? -5.996 8.842 31.004 1.00 89.12 90 VAL A O 1
ATOM 695 N N . PRO A 1 91 ? -6.284 10.827 29.958 1.00 87.56 91 PRO A N 1
ATOM 696 C CA . PRO A 1 91 ? -5.299 10.560 28.919 1.00 87.56 91 PRO A CA 1
ATOM 697 C C . PRO A 1 91 ? -3.926 10.260 29.524 1.00 87.56 91 PRO A C 1
ATOM 699 O O . PRO A 1 91 ? -3.388 11.055 30.297 1.00 87.56 91 PRO A O 1
ATOM 702 N N . GLY A 1 92 ? -3.369 9.108 29.168 1.00 85.25 92 GLY A N 1
ATOM 703 C CA . GLY A 1 92 ? -2.015 8.719 29.533 1.00 85.25 92 GLY A CA 1
ATOM 704 C C . GLY A 1 92 ? -0.983 9.226 28.529 1.00 85.25 92 GLY A C 1
ATOM 705 O O . GLY A 1 92 ? -1.309 9.713 27.443 1.00 85.25 92 GLY A O 1
ATOM 706 N N . SER A 1 93 ? 0.294 9.068 28.870 1.00 83.31 93 SER A N 1
ATOM 707 C CA . SER A 1 93 ? 1.353 9.174 27.868 1.00 83.31 93 SER A CA 1
ATOM 708 C C . SER A 1 93 ? 1.171 8.080 26.807 1.00 83.31 93 SER A C 1
ATOM 710 O O . SER A 1 93 ? 0.841 6.949 27.172 1.00 83.31 93 SER A O 1
ATOM 712 N N . PRO A 1 94 ? 1.410 8.376 25.515 1.00 73.81 94 PRO A N 1
ATOM 713 C CA . PRO A 1 94 ? 1.434 7.358 24.473 1.00 73.81 94 PRO A CA 1
ATOM 714 C C . PRO A 1 94 ? 2.332 6.183 24.868 1.00 73.81 94 PRO A C 1
ATOM 716 O O . PRO A 1 94 ? 3.507 6.390 25.171 1.00 73.81 94 PRO A O 1
ATOM 719 N N . LEU A 1 95 ? 1.796 4.958 24.833 1.00 70.94 95 LEU A N 1
ATOM 720 C CA . LEU A 1 95 ? 2.591 3.744 25.079 1.00 70.94 95 LEU A CA 1
ATOM 721 C C . LEU A 1 95 ? 3.725 3.595 24.059 1.00 70.94 95 LEU A C 1
ATOM 723 O O . LEU A 1 95 ? 4.797 3.085 24.377 1.00 70.94 95 LEU A O 1
ATOM 727 N N . VAL A 1 96 ? 3.479 4.058 22.833 1.00 70.25 96 VAL A N 1
ATOM 728 C CA . VAL A 1 96 ? 4.449 4.095 21.743 1.00 70.25 96 VAL A CA 1
ATOM 729 C C . VAL A 1 96 ? 4.419 5.502 21.137 1.00 70.25 96 VAL A C 1
ATOM 731 O O . VAL A 1 96 ? 3.335 5.990 20.795 1.00 70.25 96 VAL A O 1
ATOM 734 N N . PRO A 1 97 ? 5.570 6.186 21.005 1.00 69.69 97 PRO A N 1
ATOM 735 C CA . PRO A 1 97 ? 5.649 7.443 20.272 1.00 69.69 97 PRO A CA 1
ATOM 736 C C . PRO A 1 97 ? 5.117 7.276 18.848 1.00 69.69 97 PRO A C 1
ATOM 738 O O . PRO A 1 97 ? 5.306 6.229 18.228 1.00 69.69 97 PRO A O 1
ATOM 741 N N . ALA A 1 98 ? 4.474 8.314 18.309 1.00 67.50 98 ALA A N 1
ATOM 742 C CA . ALA A 1 98 ? 4.086 8.305 16.905 1.00 67.50 98 ALA A CA 1
ATOM 743 C C . ALA A 1 98 ? 5.330 8.065 16.035 1.00 67.50 98 ALA A C 1
ATOM 745 O O . ALA A 1 98 ? 6.354 8.730 16.192 1.00 67.50 98 ALA A O 1
ATOM 746 N N . HIS A 1 99 ? 5.232 7.096 15.133 1.00 61.19 99 HIS A N 1
ATOM 747 C CA . HIS A 1 99 ? 6.312 6.697 14.246 1.00 61.19 99 HIS A CA 1
ATOM 748 C C . HIS A 1 99 ? 5.768 6.630 12.814 1.00 61.19 99 HIS A C 1
ATOM 750 O O . HIS A 1 99 ? 4.654 6.131 12.626 1.00 61.19 99 HIS A O 1
ATOM 756 N N . PRO A 1 100 ? 6.504 7.109 11.793 1.00 66.12 100 PRO A N 1
ATOM 757 C CA . PRO A 1 100 ? 6.064 6.986 10.407 1.00 66.12 100 PRO A CA 1
ATOM 758 C C . PRO A 1 100 ? 5.812 5.518 10.042 1.00 66.12 100 PRO A C 1
ATOM 760 O O . PRO A 1 100 ? 6.665 4.665 10.283 1.00 66.12 100 PRO A O 1
ATOM 763 N N . LEU A 1 101 ? 4.649 5.222 9.457 1.00 63.12 101 LEU A N 1
ATOM 764 C CA . LEU A 1 101 ? 4.294 3.855 9.049 1.00 63.12 101 LEU A CA 1
ATOM 765 C C . LEU A 1 101 ? 5.212 3.323 7.933 1.00 63.12 101 LEU A C 1
ATOM 767 O O . LEU A 1 101 ? 5.490 2.130 7.887 1.00 63.12 101 LEU A O 1
ATOM 771 N N . SER A 1 102 ? 5.739 4.220 7.096 1.00 67.25 102 SER A N 1
ATOM 772 C CA . SER A 1 102 ? 6.622 3.909 5.969 1.00 67.25 102 SER A CA 1
ATOM 773 C C . SER A 1 102 ? 7.993 4.568 6.165 1.00 67.25 102 SER A C 1
ATOM 775 O O . SER A 1 102 ? 8.312 5.542 5.482 1.00 67.25 102 SER A O 1
ATOM 777 N N . LEU A 1 103 ? 8.820 4.084 7.102 1.00 71.12 103 LEU A N 1
ATOM 778 C CA . LEU A 1 103 ? 10.232 4.485 7.113 1.00 71.12 103 LEU A CA 1
ATOM 779 C C . LEU A 1 103 ? 11.013 3.743 6.023 1.00 71.12 103 LEU A C 1
ATOM 781 O O . LEU A 1 103 ? 10.852 2.528 5.879 1.00 71.12 103 LEU A O 1
ATOM 785 N N . PRO A 1 104 ? 11.918 4.432 5.305 1.00 77.94 104 PRO A N 1
ATOM 786 C CA . PRO A 1 104 ? 12.829 3.757 4.403 1.00 77.94 104 PRO A CA 1
ATOM 787 C C . PRO A 1 104 ? 13.698 2.754 5.180 1.00 77.94 104 PRO A C 1
ATOM 789 O O . PRO A 1 104 ? 14.197 3.082 6.262 1.00 77.94 104 PRO A O 1
ATOM 792 N N . PRO A 1 105 ? 13.957 1.553 4.632 1.00 75.19 105 PRO A N 1
ATOM 793 C CA . PRO A 1 105 ? 14.869 0.600 5.250 1.00 75.19 105 PRO A CA 1
ATOM 794 C C . PRO A 1 105 ? 16.273 1.205 5.354 1.00 75.19 105 PRO A C 1
ATOM 796 O O . PRO A 1 105 ? 16.668 2.011 4.506 1.00 75.19 105 PRO A O 1
ATOM 799 N N . ALA A 1 106 ? 17.055 0.797 6.360 1.00 73.44 106 ALA A N 1
ATOM 800 C CA . ALA A 1 106 ? 18.425 1.281 6.557 1.00 73.44 106 ALA A CA 1
ATOM 801 C C . ALA A 1 106 ? 19.245 1.215 5.247 1.00 73.44 106 ALA A C 1
ATOM 803 O O . ALA A 1 106 ? 19.085 0.266 4.473 1.00 73.44 106 ALA A O 1
ATOM 804 N N . PRO A 1 107 ? 20.093 2.217 4.949 1.00 65.69 107 PRO A N 1
ATOM 805 C CA . PRO A 1 107 ? 20.842 2.249 3.696 1.00 65.69 107 PRO A CA 1
ATOM 806 C C . PRO A 1 107 ? 21.799 1.056 3.643 1.00 65.69 107 PRO A C 1
ATOM 808 O O . PRO A 1 107 ? 22.720 0.955 4.446 1.00 65.69 107 PRO A O 1
ATOM 811 N N . ARG A 1 108 ? 21.574 0.135 2.701 1.00 65.69 108 ARG A N 1
ATOM 812 C CA . ARG A 1 108 ? 22.403 -1.072 2.509 1.00 65.69 108 ARG A CA 1
ATOM 813 C C . ARG A 1 108 ? 23.274 -1.002 1.249 1.00 65.69 108 ARG A C 1
ATOM 815 O O . ARG A 1 108 ? 23.690 -2.028 0.723 1.00 65.69 108 ARG A O 1
ATOM 822 N N . GLY A 1 109 ? 23.550 0.210 0.765 1.00 75.50 109 GLY A N 1
ATOM 823 C CA . GLY A 1 109 ? 24.061 0.418 -0.590 1.00 75.50 109 GLY A CA 1
ATOM 824 C C . GLY A 1 109 ? 23.001 0.092 -1.651 1.00 75.50 109 GLY A C 1
ATOM 825 O O . GLY A 1 109 ? 21.956 -0.486 -1.351 1.00 75.50 109 GLY A O 1
ATOM 826 N N . GLY A 1 110 ? 23.257 0.491 -2.897 1.00 83.50 110 GLY A N 1
ATOM 827 C CA . GLY A 1 110 ? 22.288 0.349 -3.986 1.00 83.50 110 GLY A CA 1
ATOM 828 C C . GLY A 1 110 ? 21.272 1.493 -4.064 1.00 83.50 110 GLY A C 1
ATOM 829 O O . GLY A 1 110 ? 21.387 2.503 -3.371 1.00 83.50 110 GLY A O 1
ATOM 830 N N . LEU A 1 111 ? 20.304 1.343 -4.964 1.00 87.94 111 LEU A N 1
ATOM 831 C CA . LEU A 1 111 ? 19.286 2.343 -5.259 1.00 87.94 111 LEU A CA 1
ATOM 832 C C . LEU A 1 111 ? 18.032 2.057 -4.430 1.00 87.94 111 LEU A C 1
ATOM 834 O O . LEU A 1 111 ? 17.380 1.030 -4.630 1.00 87.94 111 LEU A O 1
ATOM 838 N N . ARG A 1 112 ? 17.698 2.954 -3.500 1.00 91.19 112 ARG A N 1
ATOM 839 C CA . ARG A 1 112 ? 16.467 2.860 -2.711 1.00 91.19 112 ARG A CA 1
ATOM 840 C C . ARG A 1 112 ? 15.313 3.475 -3.488 1.00 91.19 112 ARG A C 1
ATOM 842 O O . ARG A 1 112 ? 15.421 4.600 -3.963 1.00 91.19 112 ARG A O 1
ATOM 849 N N . LEU A 1 113 ? 14.219 2.740 -3.589 1.00 91.31 113 LEU A N 1
ATOM 850 C CA . LEU A 1 113 ? 13.009 3.125 -4.291 1.00 91.31 113 LEU A CA 1
ATOM 851 C C . LEU A 1 113 ? 11.847 3.158 -3.310 1.00 91.31 113 LEU A C 1
ATOM 853 O O . LEU A 1 113 ? 11.625 2.198 -2.573 1.00 91.31 113 LEU A O 1
ATOM 857 N N . HIS A 1 114 ? 11.103 4.251 -3.346 1.00 92.88 114 HIS A N 1
ATOM 858 C CA . HIS A 1 114 ? 9.775 4.349 -2.772 1.00 92.88 114 HIS A CA 1
ATOM 859 C C . HIS A 1 114 ? 8.755 4.054 -3.865 1.00 92.88 114 HIS A C 1
ATOM 861 O O . HIS A 1 114 ? 8.838 4.619 -4.960 1.00 92.88 114 HIS A O 1
ATOM 867 N N . ILE A 1 115 ? 7.818 3.159 -3.578 1.00 93.19 115 ILE A N 1
ATOM 868 C CA . ILE A 1 115 ? 6.785 2.724 -4.510 1.00 93.19 115 ILE A CA 1
ATOM 869 C C . ILE A 1 115 ? 5.431 3.066 -3.903 1.00 93.19 115 ILE A C 1
ATOM 871 O O . ILE A 1 115 ? 5.166 2.730 -2.753 1.00 93.19 115 ILE A O 1
ATOM 875 N N . VAL A 1 116 ? 4.571 3.717 -4.684 1.00 93.00 116 VAL A N 1
ATOM 876 C CA . VAL A 1 116 ? 3.213 4.087 -4.275 1.00 93.00 116 VAL A CA 1
ATOM 877 C C . VAL A 1 116 ? 2.229 3.650 -5.349 1.00 93.00 116 VAL A C 1
ATOM 879 O O . VAL A 1 116 ? 2.330 4.085 -6.494 1.00 93.00 116 VAL A O 1
ATOM 882 N N . ALA A 1 117 ? 1.243 2.845 -4.968 1.00 92.88 117 ALA A N 1
ATOM 883 C CA . ALA A 1 117 ? 0.151 2.378 -5.810 1.00 92.88 117 ALA A CA 1
ATOM 884 C C . ALA A 1 117 ? -1.197 2.872 -5.266 1.00 92.88 117 ALA A C 1
ATOM 886 O O . ALA A 1 117 ? -1.461 2.787 -4.067 1.00 92.88 117 ALA A O 1
ATOM 887 N N . ARG A 1 118 ? -2.071 3.411 -6.122 1.00 91.94 118 ARG A N 1
ATOM 888 C CA . ARG A 1 118 ? -3.379 3.958 -5.715 1.00 91.94 118 ARG A CA 1
ATOM 889 C C . ARG A 1 118 ? -4.439 3.686 -6.764 1.00 91.94 118 ARG A C 1
ATOM 891 O O . ARG A 1 118 ? -4.171 3.858 -7.950 1.00 91.94 118 ARG A O 1
ATOM 898 N N . TYR A 1 119 ? -5.660 3.375 -6.339 1.00 92.50 119 TYR A N 1
ATOM 899 C CA . TYR A 1 119 ? -6.798 3.476 -7.246 1.00 92.50 119 TYR A CA 1
ATOM 900 C C . TYR A 1 119 ? -7.111 4.928 -7.574 1.00 92.50 119 TYR A C 1
ATOM 902 O O . TYR A 1 119 ? -6.899 5.852 -6.778 1.00 92.50 119 TYR A O 1
ATOM 910 N N . LEU A 1 120 ? -7.655 5.097 -8.767 1.00 92.31 120 LEU A N 1
ATOM 911 C CA . LEU A 1 120 ? -8.190 6.343 -9.263 1.00 92.31 120 LEU A CA 1
ATOM 912 C C . LEU A 1 120 ? -9.694 6.180 -9.477 1.00 92.31 120 LEU A C 1
ATOM 914 O O . LEU A 1 120 ? -10.199 5.087 -9.718 1.00 92.31 120 LEU A O 1
ATOM 918 N N . GLU A 1 121 ? -10.413 7.288 -9.428 1.00 90.94 121 GLU A N 1
ATOM 919 C CA . GLU A 1 121 ? -11.805 7.365 -9.841 1.00 90.94 121 GLU A CA 1
ATOM 920 C C . GLU A 1 121 ? -11.952 8.363 -10.979 1.00 90.94 121 GLU A C 1
ATOM 922 O O . GLU A 1 121 ? -11.252 9.380 -11.048 1.00 90.94 121 GLU A O 1
ATOM 927 N N . ARG A 1 122 ? -12.888 8.063 -11.878 1.00 89.88 122 ARG A N 1
ATOM 928 C CA . ARG A 1 122 ? -13.282 8.994 -12.925 1.00 89.88 122 ARG A CA 1
ATOM 929 C C . ARG A 1 122 ? -14.161 10.080 -12.315 1.00 89.88 122 ARG A C 1
ATOM 931 O O . ARG A 1 122 ? -15.200 9.786 -11.730 1.00 89.88 122 ARG A O 1
ATOM 938 N N . LYS A 1 123 ? -13.730 11.328 -12.450 1.00 89.44 123 LYS A N 1
ATOM 939 C CA . LYS A 1 123 ? -14.459 12.521 -12.019 1.00 89.44 123 LYS A CA 1
ATOM 940 C C . LYS A 1 123 ? -15.530 12.895 -13.061 1.00 89.44 123 LYS A C 1
ATOM 942 O O . LYS A 1 123 ? -15.460 12.420 -14.198 1.00 89.44 123 LYS A O 1
ATOM 947 N N . PRO A 1 124 ? -16.522 13.737 -12.706 1.00 91.12 124 PRO A N 1
ATOM 948 C CA . PRO A 1 124 ? -17.594 14.133 -13.627 1.00 91.12 124 PRO A CA 1
ATOM 949 C C . PRO A 1 124 ? -17.108 14.811 -14.915 1.00 91.12 124 PRO A C 1
ATOM 951 O O . PRO A 1 124 ? -17.742 14.673 -15.954 1.00 91.12 124 PRO A O 1
ATOM 954 N N . ASP A 1 125 ? -15.967 15.501 -14.861 1.00 92.00 125 ASP A N 1
ATOM 955 C CA . ASP A 1 125 ? -15.305 16.120 -16.018 1.00 92.00 125 ASP A CA 1
ATOM 956 C C . ASP A 1 125 ? -14.531 15.112 -16.896 1.00 92.00 125 ASP A C 1
ATOM 958 O O . ASP A 1 125 ? -13.860 15.491 -17.854 1.00 92.00 125 ASP A O 1
ATOM 962 N N . GLY A 1 126 ? -14.603 13.819 -16.569 1.00 87.44 126 GLY A N 1
ATOM 963 C CA . GLY A 1 126 ? -13.917 12.739 -17.264 1.00 87.44 126 GLY A CA 1
ATOM 964 C C . GLY A 1 126 ? -12.464 12.526 -16.835 1.00 87.44 126 GLY A C 1
ATOM 965 O O . GLY A 1 126 ? -11.885 11.508 -17.233 1.00 87.44 126 GLY A O 1
ATOM 966 N N . SER A 1 127 ? -11.890 13.413 -16.015 1.00 91.06 127 SER A N 1
ATOM 967 C CA . SER A 1 127 ? -10.525 13.280 -15.498 1.00 91.06 127 SER A CA 1
ATOM 968 C C . SER A 1 127 ? -10.402 12.115 -14.511 1.00 91.06 127 SER A C 1
ATOM 970 O O . SER A 1 127 ? -11.389 11.641 -13.943 1.00 91.06 127 SER A O 1
ATOM 972 N N . LEU A 1 128 ? -9.181 11.615 -14.316 1.00 90.12 128 LEU A N 1
ATOM 973 C CA . LEU A 1 128 ? -8.884 10.651 -13.261 1.00 90.12 128 LEU A CA 1
ATOM 974 C C . LEU A 1 128 ? -8.329 11.399 -12.052 1.00 90.12 128 LEU A C 1
ATOM 976 O O . LEU A 1 128 ? -7.390 12.180 -12.178 1.00 90.12 128 LEU A O 1
ATOM 980 N N . GLY A 1 129 ? -8.885 11.133 -10.875 1.00 87.88 129 GLY A N 1
ATOM 981 C CA . GLY A 1 129 ? -8.378 11.667 -9.616 1.00 87.88 129 GLY A CA 1
ATOM 982 C C . GLY A 1 129 ? -8.319 10.596 -8.539 1.00 87.88 129 GLY A C 1
ATOM 983 O O . GLY A 1 129 ? -8.813 9.488 -8.722 1.00 87.88 129 GLY A O 1
ATOM 984 N N . LEU A 1 130 ? -7.718 10.925 -7.397 1.00 86.06 130 LEU A N 1
ATOM 985 C CA . LEU A 1 130 ? -7.666 10.006 -6.262 1.00 86.06 130 LEU A CA 1
ATOM 986 C C . LEU A 1 130 ? -9.078 9.663 -5.771 1.00 86.06 130 LEU A C 1
ATOM 988 O O . LEU A 1 130 ? -9.943 10.544 -5.700 1.00 86.06 130 LEU A O 1
ATOM 992 N N . VAL A 1 131 ? -9.258 8.403 -5.376 1.00 81.75 131 VAL A N 1
ATOM 993 C CA . VAL A 1 131 ? -10.430 7.942 -4.627 1.00 81.75 131 VAL A CA 1
ATOM 994 C C . VAL A 1 131 ? -10.401 8.594 -3.243 1.00 81.75 131 VAL A C 1
ATOM 996 O O . VAL A 1 131 ? -9.548 8.285 -2.408 1.00 81.75 131 VAL A O 1
ATOM 999 N N . THR A 1 132 ? -11.309 9.536 -2.986 1.00 70.00 132 THR A N 1
ATOM 1000 C CA . THR A 1 132 ? -11.365 10.273 -1.707 1.00 70.00 132 THR A CA 1
ATOM 1001 C C . THR A 1 132 ? -12.546 9.877 -0.823 1.00 70.00 132 THR A C 1
ATOM 1003 O O . THR A 1 132 ? -12.543 10.228 0.356 1.00 70.00 132 THR A O 1
ATOM 1006 N N . GLY A 1 133 ? -13.517 9.121 -1.353 1.00 63.50 133 GLY A N 1
ATOM 1007 C CA . GLY A 1 133 ? -14.806 8.859 -0.700 1.00 63.50 133 GLY A CA 1
ATOM 1008 C C . GLY A 1 133 ? -15.146 7.398 -0.387 1.00 63.50 133 GLY A C 1
ATOM 1009 O O . GLY A 1 133 ? -16.266 7.141 0.036 1.00 63.50 133 GLY A O 1
ATOM 1010 N N . ALA A 1 134 ? -14.240 6.429 -0.564 1.00 59.00 134 ALA A N 1
ATOM 1011 C CA . ALA A 1 134 ? -14.622 5.009 -0.500 1.00 59.00 134 ALA A CA 1
ATOM 1012 C C . ALA A 1 134 ? -14.810 4.413 0.917 1.00 59.00 134 ALA A C 1
ATOM 1014 O O . ALA A 1 134 ? -14.765 3.200 1.058 1.00 59.00 134 ALA A O 1
ATOM 1015 N N . GLY A 1 135 ? -15.022 5.227 1.960 1.00 54.47 135 GLY A N 1
ATOM 1016 C CA . GLY A 1 135 ? -15.517 4.767 3.273 1.00 54.47 135 GLY A CA 1
ATOM 1017 C C . GLY A 1 135 ? -14.837 3.516 3.851 1.00 54.47 135 GLY A C 1
ATOM 1018 O O . GLY A 1 135 ? -15.496 2.507 4.067 1.00 54.47 135 GLY A O 1
ATOM 1019 N N . GLY A 1 136 ? -13.517 3.543 4.055 1.00 56.88 136 GLY A N 1
ATOM 1020 C CA . GLY A 1 136 ? -12.789 2.398 4.626 1.00 56.88 136 GLY A CA 1
ATOM 1021 C C . GLY A 1 136 ? -12.540 1.226 3.662 1.00 56.88 136 GLY A C 1
ATOM 1022 O O . GLY A 1 136 ? -11.972 0.221 4.077 1.00 56.88 136 GLY A O 1
ATOM 1023 N N . ASN A 1 137 ? -12.912 1.342 2.383 1.00 68.12 137 ASN A N 1
ATOM 1024 C CA . ASN A 1 137 ? -12.520 0.396 1.337 1.00 68.12 137 ASN A CA 1
ATOM 1025 C C . ASN A 1 137 ? -11.001 0.489 1.073 1.00 68.12 137 ASN A C 1
ATOM 1027 O O . ASN A 1 137 ? -10.443 1.592 1.033 1.00 68.12 137 ASN A O 1
ATOM 1031 N N . TRP A 1 138 ? -10.346 -0.657 0.852 1.00 68.38 138 TRP A N 1
ATOM 1032 C CA . TRP A 1 138 ? -8.925 -0.767 0.482 1.00 68.38 138 TRP A CA 1
ATOM 1033 C C . TRP A 1 138 ? -8.550 0.152 -0.686 1.00 68.38 138 TRP A C 1
ATOM 1035 O O . TRP A 1 138 ? -7.430 0.654 -0.739 1.00 68.38 138 TRP A O 1
ATOM 1045 N N . SER A 1 139 ? -9.495 0.451 -1.583 1.00 76.50 139 SER A N 1
ATOM 1046 C CA . SER A 1 139 ? -9.260 1.328 -2.730 1.00 76.50 139 SER A CA 1
ATOM 1047 C C . SER A 1 139 ? -8.973 2.797 -2.385 1.00 76.50 139 SER A C 1
ATOM 1049 O O . SER A 1 139 ? -8.374 3.507 -3.193 1.00 76.50 139 SER A O 1
ATOM 1051 N N . ALA A 1 140 ? -9.352 3.271 -1.192 1.00 73.50 140 ALA A N 1
ATOM 1052 C CA . ALA A 1 140 ? -9.085 4.643 -0.741 1.00 73.50 140 ALA A CA 1
ATOM 1053 C C . ALA A 1 140 ? -7.697 4.837 -0.104 1.00 73.50 140 ALA A C 1
ATOM 1055 O O . ALA A 1 140 ? -7.314 5.980 0.206 1.00 73.50 140 ALA A O 1
ATOM 1056 N N . LEU A 1 141 ? -6.969 3.744 0.136 1.00 76.06 141 LEU A N 1
ATOM 1057 C CA . LEU A 1 141 ? -5.658 3.754 0.772 1.00 76.06 141 LEU A CA 1
ATOM 1058 C C . LEU A 1 141 ? -4.567 3.511 -0.274 1.00 76.06 141 LEU A C 1
ATOM 1060 O O . LEU A 1 141 ? -4.769 2.736 -1.208 1.00 76.06 141 LEU A O 1
ATOM 1064 N N . PRO A 1 142 ? -3.411 4.180 -0.157 1.00 82.50 142 PRO A N 1
ATOM 1065 C CA . PRO A 1 142 ? -2.262 3.803 -0.955 1.00 82.50 142 PRO A CA 1
ATOM 1066 C C . PRO A 1 142 ? -1.712 2.448 -0.515 1.00 82.50 142 PRO A C 1
ATOM 1068 O O . PRO A 1 142 ? -1.613 2.177 0.680 1.00 82.50 142 PRO A O 1
ATOM 1071 N N . GLY A 1 143 ? -1.300 1.636 -1.483 1.00 85.12 143 GLY A N 1
ATOM 1072 C CA . GLY A 1 143 ? -0.260 0.643 -1.260 1.00 85.12 143 GLY A CA 1
ATOM 1073 C C . GLY A 1 143 ? 1.082 1.363 -1.309 1.00 85.12 143 GLY A C 1
ATOM 1074 O O . GLY A 1 143 ? 1.352 2.069 -2.280 1.00 85.12 143 GLY A O 1
ATOM 1075 N N . GLU A 1 144 ? 1.892 1.234 -0.267 1.00 87.56 144 GLU A N 1
ATOM 1076 C CA . GLU A 1 144 ? 3.233 1.818 -0.208 1.00 87.56 144 GLU A CA 1
ATOM 1077 C C . GLU A 1 144 ? 4.244 0.722 0.105 1.00 87.56 144 GLU A C 1
ATOM 1079 O O . GLU A 1 144 ? 3.963 -0.171 0.905 1.00 87.56 144 GLU A O 1
ATOM 1084 N N . ASP A 1 145 ? 5.407 0.785 -0.537 1.00 88.75 145 ASP A N 1
ATOM 1085 C CA . ASP A 1 145 ? 6.485 -0.172 -0.315 1.00 88.75 145 ASP A CA 1
ATOM 1086 C C . ASP A 1 145 ? 7.860 0.464 -0.563 1.00 88.75 145 ASP A C 1
ATOM 1088 O O . ASP A 1 145 ? 7.997 1.481 -1.255 1.00 88.75 145 ASP A O 1
ATOM 1092 N N . TRP A 1 146 ? 8.891 -0.161 -0.005 1.00 89.75 146 TRP A N 1
ATOM 1093 C CA . TRP A 1 146 ? 10.283 0.230 -0.147 1.00 89.75 146 TRP A CA 1
ATOM 1094 C C . TRP A 1 146 ? 11.106 -0.907 -0.733 1.00 89.75 146 TRP A C 1
ATOM 1096 O O . TRP A 1 146 ? 11.257 -1.973 -0.137 1.00 89.75 146 TRP A O 1
ATOM 1106 N N . LEU A 1 147 ? 11.743 -0.638 -1.869 1.00 88.69 147 LEU A N 1
ATOM 1107 C CA . LEU A 1 147 ? 12.597 -1.601 -2.547 1.00 88.69 147 LEU A CA 1
ATOM 1108 C C . LEU A 1 147 ? 14.028 -1.079 -2.624 1.00 88.69 147 LEU A C 1
ATOM 1110 O O . LEU A 1 147 ? 14.272 0.028 -3.093 1.00 88.69 147 LEU A O 1
ATOM 1114 N N . THR A 1 148 ? 14.997 -1.896 -2.225 1.00 89.38 148 THR A N 1
ATOM 1115 C CA . THR A 1 148 ? 16.412 -1.620 -2.501 1.00 89.38 148 THR A CA 1
ATOM 1116 C C . THR A 1 148 ? 16.867 -2.487 -3.666 1.00 89.38 148 THR A C 1
ATOM 1118 O O . THR A 1 148 ? 16.830 -3.720 -3.574 1.00 89.38 148 THR A O 1
ATOM 1121 N N . LEU A 1 149 ? 17.301 -1.840 -4.749 1.00 85.94 149 LEU A N 1
ATOM 1122 C CA . LEU A 1 149 ? 17.963 -2.485 -5.878 1.00 85.94 149 LEU A CA 1
ATOM 1123 C C . LEU A 1 149 ? 19.474 -2.470 -5.664 1.00 85.94 149 LEU A C 1
ATOM 1125 O O . LEU A 1 149 ? 20.074 -1.416 -5.450 1.00 85.94 149 LEU A O 1
ATOM 1129 N N . SER A 1 150 ? 20.112 -3.627 -5.779 1.00 85.81 150 SER A N 1
ATOM 1130 C CA . SER A 1 150 ? 21.568 -3.703 -5.898 1.00 85.81 150 SER A CA 1
ATOM 1131 C C . SER A 1 150 ? 22.056 -2.962 -7.157 1.00 85.81 150 SER A C 1
ATOM 1133 O O . SER A 1 150 ? 21.283 -2.759 -8.099 1.00 85.81 150 SER A O 1
ATOM 1135 N N . PRO A 1 151 ? 23.345 -2.582 -7.239 1.00 83.69 151 PRO A N 1
ATOM 1136 C CA . PRO A 1 151 ? 23.904 -1.989 -8.456 1.00 83.69 151 PRO A CA 1
ATOM 1137 C C . PRO A 1 151 ? 23.662 -2.832 -9.718 1.00 83.69 151 PRO A C 1
ATOM 1139 O O . PRO A 1 151 ? 23.397 -2.279 -10.785 1.00 83.69 151 PRO A O 1
ATOM 1142 N N . THR A 1 152 ? 23.698 -4.163 -9.594 1.00 83.38 152 THR A N 1
ATOM 1143 C CA . THR A 1 152 ? 23.417 -5.097 -10.693 1.00 83.38 152 THR A CA 1
ATOM 1144 C C . THR A 1 152 ? 21.959 -5.022 -11.137 1.00 83.38 152 THR A C 1
ATOM 1146 O O . THR A 1 152 ? 21.694 -4.940 -12.329 1.00 83.38 152 THR A O 1
ATOM 1149 N N . GLU A 1 153 ? 21.010 -4.973 -10.202 1.00 83.94 153 GLU A N 1
ATOM 1150 C CA . GLU A 1 153 ? 19.580 -4.863 -10.523 1.00 83.94 153 GLU A CA 1
ATOM 1151 C C . GLU A 1 153 ? 19.225 -3.496 -11.115 1.00 83.94 153 GLU A C 1
ATOM 1153 O O . GLU A 1 153 ? 18.482 -3.407 -12.091 1.00 83.94 153 GLU A O 1
ATOM 1158 N N . ALA A 1 154 ? 19.811 -2.425 -10.575 1.00 81.69 154 ALA A N 1
ATOM 1159 C CA . ALA A 1 154 ? 19.658 -1.084 -11.129 1.00 81.69 154 ALA A CA 1
ATOM 1160 C C . ALA A 1 154 ? 20.215 -1.000 -12.560 1.00 81.69 154 ALA A C 1
ATOM 1162 O O . ALA A 1 154 ? 19.625 -0.338 -13.414 1.00 81.69 154 ALA A O 1
ATOM 1163 N N . LYS A 1 155 ? 21.327 -1.691 -12.847 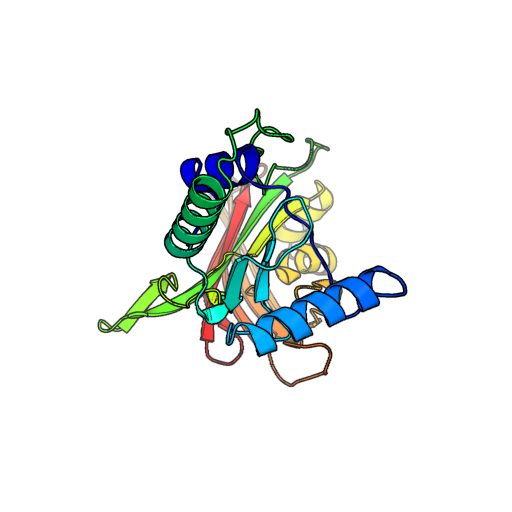1.00 82.06 155 LYS A N 1
ATOM 1164 C CA . LYS A 1 155 ? 21.876 -1.812 -14.203 1.00 82.06 155 LYS A CA 1
ATOM 1165 C C . LYS A 1 155 ? 20.958 -2.636 -15.110 1.00 82.06 155 LYS A C 1
ATOM 1167 O O . LYS A 1 155 ? 20.682 -2.193 -16.218 1.00 82.06 155 LYS A O 1
ATOM 1172 N N . ALA A 1 156 ? 20.458 -3.773 -14.636 1.00 80.25 156 ALA A N 1
ATOM 1173 C CA . ALA A 1 156 ? 19.591 -4.672 -15.394 1.00 80.25 156 ALA A CA 1
ATOM 1174 C C . ALA A 1 156 ? 18.313 -3.978 -15.901 1.00 80.25 156 ALA A C 1
ATOM 1176 O O . ALA A 1 156 ? 17.946 -4.101 -17.070 1.00 80.25 156 ALA A O 1
ATOM 1177 N N . LEU A 1 157 ? 17.685 -3.149 -15.059 1.00 77.75 157 LEU A N 1
ATOM 1178 C CA . LEU A 1 157 ? 16.520 -2.352 -15.456 1.00 77.75 157 LEU A CA 1
ATOM 1179 C C . LEU A 1 157 ? 16.834 -1.394 -16.621 1.00 77.75 157 LEU A C 1
ATOM 1181 O O . LEU A 1 157 ? 16.011 -1.187 -17.512 1.00 77.75 157 LEU A O 1
ATOM 1185 N N . ARG A 1 158 ? 18.044 -0.824 -16.626 1.00 77.06 158 ARG A N 1
ATOM 1186 C CA . ARG A 1 158 ? 18.528 0.105 -17.658 1.00 77.06 158 ARG A CA 1
ATOM 1187 C C . ARG A 1 158 ? 18.879 -0.608 -18.967 1.00 77.06 158 ARG A C 1
ATOM 1189 O O . ARG A 1 158 ? 18.671 -0.044 -20.041 1.00 77.06 158 ARG A O 1
ATOM 1196 N N . THR A 1 159 ? 19.406 -1.830 -18.881 1.00 77.12 159 THR A N 1
ATOM 1197 C CA . THR A 1 159 ? 19.855 -2.627 -20.035 1.00 77.12 159 THR A CA 1
ATOM 1198 C C . THR A 1 159 ? 18.765 -3.507 -20.641 1.00 77.12 159 THR A C 1
ATOM 1200 O O . THR A 1 159 ? 18.959 -4.020 -21.738 1.00 77.12 159 THR A O 1
ATOM 1203 N N . GLY A 1 160 ? 17.615 -3.657 -19.978 1.00 70.75 160 GLY A N 1
ATOM 1204 C CA . GLY A 1 160 ? 16.528 -4.509 -20.468 1.00 70.75 160 GLY A CA 1
ATOM 1205 C C . GLY A 1 160 ? 16.644 -5.975 -20.043 1.00 70.75 160 GLY A C 1
ATOM 1206 O O . GLY A 1 160 ? 16.000 -6.840 -20.631 1.00 70.75 160 GLY A O 1
ATOM 1207 N N . GLU A 1 161 ? 17.434 -6.269 -19.012 1.00 78.81 161 GLU A N 1
ATOM 1208 C CA . GLU A 1 161 ? 17.531 -7.610 -18.436 1.00 78.81 161 GLU A CA 1
ATOM 1209 C C . GLU A 1 161 ? 16.286 -7.930 -17.592 1.00 78.81 161 GLU A C 1
ATOM 1211 O O . GLU A 1 161 ? 15.932 -7.225 -16.644 1.00 78.81 161 GLU A O 1
ATOM 1216 N N . ARG A 1 162 ? 15.592 -9.008 -17.970 1.00 77.12 162 ARG A N 1
ATOM 1217 C CA . ARG A 1 162 ? 14.215 -9.274 -17.540 1.00 77.12 162 ARG A CA 1
ATOM 1218 C C . ARG A 1 162 ? 14.049 -9.694 -16.092 1.00 77.12 162 ARG A C 1
ATOM 1220 O O . ARG A 1 162 ? 13.202 -9.135 -15.403 1.00 77.12 162 ARG A O 1
ATOM 1227 N N . LEU A 1 163 ? 14.854 -10.642 -15.627 1.00 71.94 163 LEU A N 1
ATOM 1228 C CA . LEU A 1 163 ? 14.642 -11.283 -14.328 1.00 71.94 163 LEU A CA 1
ATOM 1229 C C . LEU A 1 163 ? 14.710 -10.279 -13.160 1.00 71.94 163 LEU A C 1
ATOM 1231 O O . LEU A 1 163 ? 13.972 -10.393 -12.187 1.00 71.94 163 LEU A O 1
ATOM 1235 N N . GLN A 1 164 ? 15.567 -9.264 -13.265 1.00 75.12 164 GLN A N 1
ATOM 1236 C CA . GLN A 1 164 ? 15.738 -8.232 -12.242 1.00 75.12 164 GLN A CA 1
ATOM 1237 C C . GLN A 1 164 ? 14.696 -7.113 -12.361 1.00 75.12 164 GLN A C 1
ATOM 1239 O O . GLN A 1 164 ? 14.278 -6.559 -11.345 1.00 75.12 164 GLN A O 1
ATOM 1244 N N . ALA A 1 165 ? 14.253 -6.791 -13.582 1.00 78.25 165 ALA A N 1
ATOM 1245 C CA . ALA A 1 165 ? 13.174 -5.832 -13.805 1.00 78.25 165 ALA A CA 1
ATOM 1246 C C . ALA A 1 165 ? 11.838 -6.349 -13.246 1.00 78.25 165 ALA A C 1
ATOM 1248 O O . ALA A 1 165 ? 11.073 -5.576 -12.673 1.00 78.25 165 ALA A O 1
ATOM 1249 N N . GLU A 1 166 ? 11.587 -7.658 -13.346 1.00 86.69 166 GLU A N 1
ATOM 1250 C CA . GLU A 1 166 ? 10.367 -8.298 -12.845 1.00 86.69 166 GLU A CA 1
ATOM 1251 C C . GLU A 1 166 ? 10.150 -8.045 -11.347 1.00 86.69 166 GLU A C 1
ATOM 1253 O O . GLU A 1 166 ? 9.038 -7.695 -10.968 1.00 86.69 166 GLU A O 1
ATOM 1258 N N . ARG A 1 167 ? 11.199 -8.081 -10.512 1.00 87.25 167 ARG A N 1
ATOM 1259 C CA . ARG A 1 167 ? 11.096 -7.798 -9.066 1.00 87.25 167 ARG A CA 1
ATOM 1260 C C . ARG A 1 167 ? 10.556 -6.397 -8.755 1.00 87.25 167 ARG A C 1
ATOM 1262 O O . ARG A 1 167 ? 9.846 -6.229 -7.775 1.00 87.25 167 ARG A O 1
ATOM 1269 N N . LEU A 1 168 ? 10.900 -5.386 -9.554 1.00 89.62 168 LEU A N 1
ATOM 1270 C CA . LEU A 1 168 ? 10.322 -4.045 -9.408 1.00 89.62 168 LEU A CA 1
ATOM 1271 C C . LEU A 1 168 ? 8.915 -3.990 -10.014 1.00 89.62 168 LEU A C 1
ATOM 1273 O O . LEU A 1 168 ? 7.995 -3.416 -9.435 1.00 89.62 168 LEU A O 1
ATOM 1277 N N . LEU A 1 169 ? 8.746 -4.576 -11.197 1.00 92.25 169 LEU A N 1
ATOM 1278 C CA . LEU A 1 169 ? 7.511 -4.475 -11.964 1.00 92.25 169 LEU A CA 1
ATOM 1279 C C . LEU A 1 169 ? 6.366 -5.311 -11.372 1.00 92.25 169 LEU A C 1
ATOM 1281 O O . LEU A 1 169 ? 5.215 -5.015 -11.667 1.00 92.25 169 LEU A O 1
ATOM 1285 N N . THR A 1 170 ? 6.622 -6.268 -10.473 1.00 93.25 170 THR A N 1
ATOM 1286 C CA . THR A 1 170 ? 5.565 -6.920 -9.677 1.00 93.25 170 THR A CA 1
ATOM 1287 C C . THR A 1 170 ? 4.818 -5.940 -8.777 1.00 93.25 170 THR A C 1
ATOM 1289 O O . THR A 1 170 ? 3.695 -6.227 -8.382 1.00 93.25 170 THR A O 1
ATOM 1292 N N . HIS A 1 171 ? 5.389 -4.772 -8.472 1.00 93.00 171 HIS A N 1
ATOM 1293 C CA . HIS A 1 171 ? 4.698 -3.730 -7.710 1.00 93.00 171 HIS A CA 1
ATOM 1294 C C . HIS A 1 171 ? 3.805 -2.834 -8.588 1.00 93.00 171 HIS A C 1
ATOM 1296 O O . HIS A 1 171 ? 3.176 -1.910 -8.077 1.00 93.00 171 HIS A O 1
ATOM 1302 N N . PHE A 1 172 ? 3.714 -3.074 -9.906 1.00 94.69 172 PHE A N 1
ATOM 1303 C CA . PHE A 1 172 ? 2.843 -2.309 -10.811 1.00 94.69 172 PHE A CA 1
ATOM 1304 C C . PHE A 1 172 ? 1.388 -2.793 -10.737 1.00 94.69 172 PHE A C 1
ATOM 1306 O O . PHE A 1 172 ? 0.734 -3.090 -11.739 1.00 94.69 172 PHE A O 1
ATOM 1313 N N . TYR A 1 173 ? 0.887 -2.854 -9.511 1.00 91.81 173 TYR A N 1
ATOM 1314 C CA . TYR A 1 173 ? -0.360 -3.473 -9.104 1.00 91.81 173 TYR A CA 1
ATOM 1315 C C . TYR A 1 173 ? -1.007 -2.614 -7.999 1.00 91.81 173 TYR A C 1
ATOM 1317 O O . TYR A 1 173 ? -0.286 -2.159 -7.107 1.00 91.81 173 TYR A O 1
ATOM 1325 N N . PRO A 1 174 ? -2.322 -2.322 -8.040 1.00 90.62 174 PRO A N 1
ATOM 1326 C CA . PRO A 1 174 ? -2.973 -1.545 -6.987 1.00 90.62 174 PRO A CA 1
ATOM 1327 C C . PRO A 1 174 ? -3.177 -2.378 -5.713 1.00 90.62 174 PRO A C 1
ATOM 1329 O O . PRO A 1 174 ? -3.284 -3.594 -5.800 1.00 90.62 174 PRO A O 1
ATOM 1332 N N . PRO A 1 175 ? -3.303 -1.762 -4.526 1.00 85.62 175 PRO A N 1
ATOM 1333 C CA . PRO A 1 175 ? -3.572 -2.513 -3.298 1.00 85.62 175 PRO A CA 1
ATOM 1334 C C . PRO A 1 175 ? -4.891 -3.295 -3.396 1.00 85.62 175 PRO A C 1
ATOM 1336 O O . PRO A 1 175 ? -5.904 -2.752 -3.825 1.00 85.62 175 PRO A O 1
ATOM 1339 N N . THR A 1 176 ? -4.926 -4.554 -2.970 1.00 83.88 176 THR A N 1
ATOM 1340 C CA . THR A 1 176 ? -6.171 -5.347 -2.889 1.00 83.88 176 THR A CA 1
ATOM 1341 C C . THR A 1 176 ? -6.313 -6.031 -1.540 1.00 83.88 176 THR A C 1
ATOM 1343 O O . THR A 1 176 ? -5.497 -5.811 -0.653 1.00 83.88 176 THR A O 1
ATOM 1346 N N . GLU A 1 177 ? -7.352 -6.841 -1.337 1.00 78.25 177 GLU A N 1
ATOM 1347 C CA . GLU A 1 177 ? -7.460 -7.635 -0.105 1.00 78.25 177 GLU A CA 1
ATOM 1348 C C . GLU A 1 177 ? -6.343 -8.686 -0.005 1.00 78.25 177 GLU A C 1
ATOM 1350 O O . GLU A 1 177 ? -5.820 -8.949 1.075 1.00 78.25 177 GLU A O 1
ATOM 1355 N N . ASN A 1 178 ? -5.904 -9.223 -1.143 1.00 79.94 178 ASN A N 1
ATOM 1356 C CA . ASN A 1 178 ? -4.694 -10.025 -1.247 1.00 79.94 178 ASN A CA 1
ATOM 1357 C C . ASN A 1 178 ? -3.513 -9.141 -1.693 1.00 79.94 178 ASN A C 1
ATOM 1359 O O . ASN A 1 178 ? -3.427 -8.803 -2.868 1.00 79.94 178 ASN A O 1
ATOM 1363 N N . ASN A 1 179 ? -2.611 -8.752 -0.787 1.00 78.19 179 ASN A N 1
ATOM 1364 C CA . ASN A 1 179 ? -1.391 -7.985 -1.120 1.00 78.19 179 ASN A CA 1
ATOM 1365 C C . ASN A 1 179 ? -0.127 -8.863 -1.184 1.00 78.19 179 ASN A C 1
ATOM 1367 O O . ASN A 1 179 ? 0.989 -8.360 -1.066 1.00 78.19 179 ASN A O 1
ATOM 1371 N N . ASP A 1 180 ? -0.280 -10.178 -1.355 1.00 85.38 180 ASP A N 1
ATOM 1372 C CA . ASP A 1 180 ? 0.857 -11.083 -1.511 1.00 85.38 180 ASP A CA 1
ATOM 1373 C C . ASP A 1 180 ? 1.456 -10.953 -2.920 1.00 85.38 180 ASP A C 1
ATOM 1375 O O . ASP A 1 180 ? 1.007 -11.591 -3.875 1.00 85.38 180 ASP A O 1
ATOM 1379 N N . LEU A 1 181 ? 2.505 -10.137 -3.047 1.00 85.75 181 LEU A N 1
ATOM 1380 C CA . LEU A 1 181 ? 3.204 -9.911 -4.314 1.00 85.75 181 LEU A CA 1
ATOM 1381 C C . LEU A 1 181 ? 3.792 -11.193 -4.923 1.00 85.75 181 LEU A C 1
ATOM 1383 O O . LEU A 1 181 ? 4.047 -11.219 -6.124 1.00 85.75 181 LEU A O 1
ATOM 1387 N N . THR A 1 182 ? 3.982 -12.271 -4.151 1.00 85.81 182 THR A N 1
ATOM 1388 C CA . THR A 1 182 ? 4.460 -13.556 -4.692 1.00 85.81 182 THR A CA 1
ATOM 1389 C C . THR A 1 182 ? 3.414 -14.255 -5.565 1.00 85.81 182 THR A C 1
ATOM 1391 O O . THR A 1 182 ? 3.740 -15.182 -6.309 1.00 85.81 182 THR A O 1
ATOM 1394 N N . LYS A 1 183 ? 2.152 -13.809 -5.507 1.00 87.12 183 LYS A N 1
ATOM 1395 C CA . LYS A 1 183 ? 1.058 -14.287 -6.364 1.00 87.12 183 LYS A CA 1
ATOM 1396 C C . LYS A 1 183 ? 0.991 -13.574 -7.712 1.00 87.12 183 LYS A C 1
ATOM 1398 O O . LYS A 1 183 ? 0.308 -14.077 -8.608 1.00 87.12 183 LYS A O 1
ATOM 1403 N N . ASN A 1 184 ? 1.717 -12.467 -7.878 1.00 89.50 184 ASN A N 1
ATOM 1404 C CA . ASN A 1 184 ? 1.801 -11.757 -9.147 1.00 89.50 184 ASN A CA 1
ATOM 1405 C C . ASN A 1 184 ? 2.500 -12.619 -10.198 1.00 89.50 184 ASN A C 1
ATOM 1407 O O . ASN A 1 184 ? 3.634 -13.062 -10.019 1.00 89.50 184 ASN A O 1
ATOM 1411 N N . ARG A 1 185 ? 1.824 -12.836 -11.329 1.00 91.94 185 ARG A N 1
ATOM 1412 C CA . ARG A 1 185 ? 2.368 -13.588 -12.466 1.00 91.94 185 ARG A CA 1
ATOM 1413 C C . ARG A 1 185 ? 2.285 -12.753 -13.732 1.00 91.94 185 ARG A C 1
ATOM 1415 O O . ARG A 1 185 ? 1.195 -12.354 -14.134 1.00 91.94 185 ARG A O 1
ATOM 1422 N N . PHE A 1 186 ? 3.421 -12.516 -14.381 1.00 93.19 186 PHE A N 1
ATOM 1423 C CA . PHE A 1 186 ? 3.444 -11.849 -15.680 1.00 93.19 186 PHE A CA 1
ATOM 1424 C C . PHE A 1 186 ? 2.814 -12.750 -16.743 1.00 93.19 186 PHE A C 1
ATOM 1426 O O . PHE A 1 186 ? 3.289 -13.855 -16.994 1.00 93.19 186 PHE A O 1
ATOM 1433 N N . VAL A 1 187 ? 1.750 -12.255 -17.367 1.00 94.94 187 VAL A N 1
ATOM 1434 C CA . VAL A 1 187 ? 1.190 -12.807 -18.606 1.00 94.94 187 VAL A CA 1
ATOM 1435 C C . VAL A 1 187 ? 1.928 -12.184 -19.786 1.00 94.94 187 VAL A C 1
ATOM 1437 O O . VAL A 1 187 ? 2.423 -12.887 -20.661 1.00 94.94 187 VAL A O 1
ATOM 1440 N N . GLU A 1 188 ? 2.082 -10.861 -19.752 1.00 94.81 188 GLU A N 1
ATOM 1441 C CA . GLU A 1 188 ? 2.830 -10.096 -20.741 1.00 94.81 188 GLU A CA 1
ATOM 1442 C C . GLU A 1 188 ? 3.726 -9.082 -20.038 1.00 94.81 188 GLU A C 1
ATOM 1444 O O . GLU A 1 188 ? 3.359 -8.491 -19.021 1.00 94.81 188 GLU A O 1
ATOM 1449 N N . LEU A 1 189 ? 4.916 -8.877 -20.592 1.00 93.31 189 LEU A N 1
ATOM 1450 C CA . LEU A 1 189 ? 5.835 -7.841 -20.152 1.00 93.31 189 LEU A CA 1
ATOM 1451 C C . LEU A 1 189 ? 6.716 -7.444 -21.331 1.00 93.31 189 LEU A C 1
ATOM 1453 O O . LEU A 1 189 ? 7.405 -8.290 -21.909 1.00 93.31 189 LEU A O 1
ATOM 1457 N N . SER A 1 190 ? 6.704 -6.158 -21.663 1.00 91.69 190 SER A N 1
ATOM 1458 C CA . SER A 1 190 ? 7.556 -5.579 -22.692 1.00 91.69 190 SER A CA 1
ATOM 1459 C C . SER A 1 190 ? 8.027 -4.198 -22.262 1.00 91.69 190 SER A C 1
ATOM 1461 O O . SER A 1 190 ? 7.272 -3.432 -21.666 1.00 91.69 190 SER A O 1
ATOM 1463 N N . TRP A 1 191 ? 9.280 -3.859 -22.544 1.00 91.88 191 TRP A N 1
ATOM 1464 C CA . TRP A 1 191 ? 9.766 -2.498 -22.369 1.00 91.88 191 TRP A CA 1
ATOM 1465 C C . TRP A 1 191 ? 10.979 -2.239 -23.247 1.00 91.88 191 TRP A C 1
ATOM 1467 O O . TRP A 1 191 ? 11.589 -3.152 -23.801 1.00 91.88 191 TRP A O 1
ATOM 1477 N N . LYS A 1 192 ? 11.310 -0.960 -23.372 1.00 90.69 192 LYS A N 1
ATOM 1478 C CA . LYS A 1 192 ? 12.484 -0.468 -24.075 1.00 90.69 192 LYS A CA 1
ATOM 1479 C C . LYS A 1 192 ? 13.156 0.632 -23.272 1.00 90.69 192 LYS A C 1
ATOM 1481 O O . LYS A 1 192 ? 12.484 1.409 -22.585 1.00 90.69 192 LYS A O 1
ATOM 1486 N N . SER A 1 193 ? 14.471 0.706 -23.411 1.00 91.44 193 SER A N 1
ATOM 1487 C CA . SER A 1 193 ? 15.278 1.831 -22.965 1.00 91.44 193 SER A CA 1
ATOM 1488 C C . SER A 1 193 ? 15.776 2.615 -24.174 1.00 91.44 193 SER A C 1
ATOM 1490 O O . SER A 1 193 ? 16.106 2.057 -25.219 1.00 91.44 193 SER A O 1
ATOM 1492 N N . GLU A 1 194 ? 15.781 3.933 -24.043 1.00 93.00 194 GLU A N 1
ATOM 1493 C CA . GLU A 1 194 ? 16.252 4.856 -25.064 1.00 93.00 194 GLU A CA 1
ATOM 1494 C C . GLU A 1 194 ? 17.240 5.826 -24.425 1.00 93.00 194 GLU A C 1
ATOM 1496 O O . GLU A 1 194 ? 16.878 6.498 -23.452 1.00 93.00 194 GLU A O 1
ATOM 1501 N N . PRO A 1 195 ? 18.478 5.903 -24.932 1.00 93.56 195 PRO A N 1
ATOM 1502 C CA . PRO A 1 195 ? 19.449 6.844 -24.414 1.00 93.56 195 PRO A CA 1
ATOM 1503 C C . PRO A 1 195 ? 19.052 8.280 -24.756 1.00 93.56 195 PRO A C 1
ATOM 1505 O O . PRO A 1 195 ? 18.649 8.589 -25.875 1.00 93.56 195 PRO A O 1
ATOM 1508 N N . LEU A 1 196 ? 19.195 9.154 -23.769 1.00 94.50 196 LEU A N 1
ATOM 1509 C CA . LEU A 1 196 ? 19.081 10.602 -23.862 1.00 94.50 196 LEU A CA 1
ATOM 1510 C C . LEU A 1 196 ? 20.451 11.238 -23.543 1.00 94.50 196 LEU A C 1
ATOM 1512 O O . LEU A 1 196 ? 21.369 10.535 -23.103 1.00 94.50 196 LEU A O 1
ATOM 1516 N N . PRO A 1 197 ? 20.620 12.556 -23.766 1.00 94.06 197 PRO A N 1
ATOM 1517 C CA . PRO A 1 197 ? 21.816 13.276 -23.333 1.00 94.06 197 PRO A CA 1
ATOM 1518 C C . PRO A 1 197 ? 22.132 13.083 -21.841 1.00 94.06 197 PRO A C 1
ATOM 1520 O O . PRO A 1 197 ? 21.282 12.672 -21.049 1.00 94.06 197 PRO A O 1
ATOM 1523 N N . ASP A 1 198 ? 23.381 13.367 -21.471 1.00 92.69 198 ASP A N 1
ATOM 1524 C CA . ASP A 1 198 ? 23.872 13.348 -20.083 1.00 92.69 198 ASP A CA 1
ATOM 1525 C C . ASP A 1 198 ? 23.765 11.989 -19.368 1.00 92.69 198 ASP A C 1
ATOM 1527 O O . ASP A 1 198 ? 23.767 11.901 -18.141 1.00 92.69 198 ASP A O 1
ATOM 1531 N N . GLY A 1 199 ? 23.705 10.897 -20.137 1.00 88.25 199 GLY A N 1
ATOM 1532 C CA . GLY A 1 199 ? 23.647 9.537 -19.596 1.00 88.25 199 GLY A CA 1
ATOM 1533 C C . GLY A 1 199 ? 22.290 9.166 -18.992 1.00 88.25 199 GLY A C 1
ATOM 1534 O O . GLY A 1 199 ? 22.200 8.181 -18.255 1.00 88.25 199 GLY A O 1
ATOM 1535 N N . ILE A 1 200 ? 21.243 9.934 -19.304 1.00 93.06 200 ILE A N 1
ATOM 1536 C CA . ILE A 1 200 ? 19.865 9.636 -18.917 1.00 93.06 200 ILE A CA 1
ATOM 1537 C C . ILE A 1 200 ? 19.298 8.577 -19.866 1.00 93.06 200 ILE A C 1
ATOM 1539 O O . ILE A 1 200 ? 19.530 8.603 -21.072 1.00 93.06 200 ILE A O 1
ATOM 1543 N N . LEU A 1 201 ? 18.506 7.652 -19.336 1.00 93.69 201 LEU A N 1
ATOM 1544 C CA . LEU A 1 201 ? 17.731 6.693 -20.112 1.00 93.69 201 LEU A CA 1
ATOM 1545 C C . LEU A 1 201 ? 16.246 6.973 -19.941 1.00 93.69 201 LEU A C 1
ATOM 1547 O O . LEU A 1 201 ? 15.747 7.028 -18.818 1.00 93.69 201 LEU A O 1
ATOM 1551 N N . ARG A 1 202 ? 15.523 7.081 -21.053 1.00 95.19 202 ARG A N 1
ATOM 1552 C CA . ARG A 1 202 ? 14.064 7.032 -21.065 1.00 95.19 202 ARG A CA 1
ATOM 1553 C C . ARG A 1 202 ? 13.619 5.579 -21.109 1.00 95.19 202 ARG A C 1
ATOM 1555 O O . ARG A 1 202 ? 13.982 4.845 -22.024 1.00 95.19 202 ARG A O 1
ATOM 1562 N N . LEU A 1 203 ? 12.800 5.178 -20.148 1.00 94.19 203 LEU A N 1
ATOM 1563 C CA . LEU A 1 203 ? 12.239 3.835 -20.053 1.00 94.19 203 LEU A CA 1
ATOM 1564 C C . LEU A 1 203 ? 10.751 3.892 -20.396 1.00 94.19 203 LEU A C 1
ATOM 1566 O O . LEU A 1 203 ? 10.043 4.793 -19.944 1.00 94.19 203 LEU A O 1
ATOM 1570 N N . ARG A 1 204 ? 10.271 2.959 -21.219 1.00 95.25 204 ARG A N 1
ATOM 1571 C CA . ARG A 1 204 ? 8.847 2.825 -21.564 1.00 95.25 204 ARG A CA 1
ATOM 1572 C C . ARG A 1 204 ? 8.481 1.365 -21.682 1.00 95.25 204 ARG A C 1
ATOM 1574 O O . ARG A 1 204 ? 9.199 0.630 -22.357 1.00 95.25 204 ARG A O 1
ATOM 1581 N N . GLY A 1 205 ? 7.352 0.974 -21.117 1.00 94.62 205 GLY A N 1
ATOM 1582 C CA . GLY A 1 205 ? 6.905 -0.405 -21.193 1.00 94.62 205 GLY A CA 1
ATOM 1583 C C . GLY A 1 205 ? 5.423 -0.588 -20.949 1.00 94.62 205 GLY A C 1
ATOM 1584 O O . GLY A 1 205 ? 4.686 0.355 -20.660 1.00 94.62 205 GLY A O 1
ATOM 1585 N N . SER A 1 206 ? 5.013 -1.838 -21.086 1.00 96.94 206 SER A N 1
ATOM 1586 C CA . SER A 1 206 ? 3.686 -2.324 -20.767 1.00 96.94 206 SER A CA 1
ATOM 1587 C C . SER A 1 206 ? 3.778 -3.681 -20.079 1.00 96.94 206 SER A C 1
ATOM 1589 O O . SER A 1 206 ? 4.733 -4.440 -20.276 1.00 96.94 206 SER A O 1
ATOM 1591 N N . LEU A 1 207 ? 2.783 -3.980 -19.255 1.00 96.38 207 LEU A N 1
ATOM 1592 C CA . LEU A 1 207 ? 2.648 -5.265 -18.589 1.00 96.38 207 LEU A CA 1
ATOM 1593 C C . LEU A 1 207 ? 1.188 -5.683 -18.460 1.00 96.38 207 LEU A C 1
ATOM 1595 O O . LEU A 1 207 ? 0.281 -4.849 -18.400 1.00 96.38 207 LEU A O 1
ATOM 1599 N N . VAL A 1 208 ? 1.009 -6.996 -18.374 1.00 96.38 208 VAL A N 1
ATOM 1600 C CA . VAL A 1 208 ? -0.213 -7.659 -17.937 1.00 96.38 208 VAL A CA 1
ATOM 1601 C C . VAL A 1 208 ? 0.180 -8.622 -16.824 1.00 96.38 208 VAL A C 1
ATOM 1603 O O . VAL A 1 208 ? 0.926 -9.578 -17.041 1.00 96.38 208 VAL A O 1
ATOM 1606 N N . LEU A 1 209 ? -0.314 -8.354 -15.623 1.00 94.75 209 LEU A N 1
ATOM 1607 C CA . LEU A 1 209 ? -0.078 -9.125 -14.411 1.00 94.75 209 LEU A CA 1
ATOM 1608 C C . LEU A 1 209 ? -1.367 -9.829 -14.001 1.00 94.75 209 LEU A C 1
ATOM 1610 O O . LEU A 1 209 ? -2.387 -9.178 -13.786 1.00 94.75 209 LEU A O 1
ATOM 1614 N N . LYS A 1 210 ? -1.328 -11.152 -13.859 1.00 93.50 210 LYS A N 1
ATOM 1615 C CA . LYS A 1 210 ? -2.398 -11.910 -13.211 1.00 93.50 210 LYS A CA 1
ATOM 1616 C C . LYS A 1 210 ? -2.201 -11.848 -11.698 1.00 93.50 210 LYS A C 1
ATOM 1618 O O . LYS A 1 210 ? -1.133 -12.225 -11.215 1.00 93.50 210 LYS A O 1
ATOM 1623 N N . HIS A 1 211 ? -3.245 -11.436 -10.979 1.00 88.75 211 HIS A N 1
ATOM 1624 C CA . HIS A 1 211 ? -3.274 -11.426 -9.517 1.00 88.75 211 HIS A CA 1
ATOM 1625 C C . HIS A 1 211 ? -4.692 -11.631 -8.997 1.00 88.75 211 HIS A C 1
ATOM 1627 O O . HIS A 1 211 ? -5.611 -10.879 -9.333 1.00 88.75 211 HIS A O 1
ATOM 1633 N N . SER A 1 212 ? -4.840 -12.642 -8.149 1.00 81.81 212 SER A N 1
ATOM 1634 C CA . SER A 1 212 ? -6.102 -12.995 -7.510 1.00 81.81 212 SER A CA 1
ATOM 1635 C C . SER A 1 212 ? -6.516 -11.945 -6.485 1.00 81.81 212 SER A C 1
ATOM 1637 O O . SER A 1 212 ? -5.748 -11.648 -5.572 1.00 81.81 212 SER A O 1
ATOM 1639 N N . PHE A 1 213 ? -7.745 -11.443 -6.582 1.00 73.94 213 PHE A N 1
ATOM 1640 C CA . PHE A 1 213 ? -8.273 -10.449 -5.647 1.00 73.94 213 PHE A CA 1
ATOM 1641 C C . PHE A 1 213 ? -8.424 -11.010 -4.216 1.00 73.94 213 PHE A C 1
ATOM 1643 O O . PHE A 1 213 ? -8.134 -10.324 -3.236 1.00 73.94 213 PHE A O 1
ATOM 1650 N N . TYR A 1 214 ? -8.810 -12.288 -4.113 1.00 74.00 214 TYR A N 1
ATOM 1651 C CA . TYR A 1 214 ? -8.924 -13.078 -2.878 1.00 74.00 214 TYR A CA 1
ATOM 1652 C C . TYR A 1 214 ? -7.978 -14.294 -2.909 1.00 74.00 214 TYR A C 1
ATOM 1654 O O . TYR A 1 214 ? -7.101 -14.398 -3.760 1.00 74.00 214 TYR A O 1
ATOM 1662 N N . SER A 1 215 ? -8.164 -15.256 -2.001 1.00 68.94 215 SER A N 1
ATOM 1663 C CA . SER A 1 215 ? -7.464 -16.552 -2.002 1.00 68.94 215 SER A CA 1
ATOM 1664 C C . SER A 1 215 ? -7.857 -17.492 -3.155 1.00 68.94 215 SER A C 1
ATOM 1666 O O . SER A 1 215 ? -7.254 -18.552 -3.314 1.00 68.94 215 SER A O 1
ATOM 1668 N N . ARG A 1 216 ? -8.870 -17.136 -3.957 1.00 73.06 216 ARG A N 1
ATOM 1669 C CA . ARG A 1 216 ? -9.324 -17.922 -5.115 1.00 73.06 216 ARG A CA 1
ATOM 1670 C C . ARG A 1 216 ? -8.641 -17.428 -6.386 1.00 73.06 216 ARG A C 1
ATOM 1672 O O . ARG A 1 216 ? -8.581 -16.223 -6.604 1.00 73.06 216 ARG A O 1
ATOM 1679 N N . ASP A 1 217 ? -8.186 -18.350 -7.235 1.00 77.75 217 ASP A N 1
ATOM 1680 C CA . ASP A 1 217 ? -7.715 -17.991 -8.577 1.00 77.75 217 ASP A CA 1
ATOM 1681 C C . ASP A 1 217 ? -8.902 -17.439 -9.377 1.00 77.75 217 ASP A C 1
ATOM 1683 O O . ASP A 1 217 ? -9.919 -18.112 -9.554 1.00 77.75 217 ASP A O 1
ATOM 1687 N N . ASP A 1 218 ? -8.786 -16.193 -9.814 1.00 82.75 218 ASP A N 1
ATOM 1688 C CA . ASP A 1 218 ? -9.757 -15.516 -10.661 1.00 82.75 218 ASP A CA 1
ATOM 1689 C C . ASP A 1 218 ? -9.106 -15.181 -12.016 1.00 82.75 218 ASP A C 1
ATOM 1691 O O . ASP A 1 218 ? -7.998 -15.631 -12.328 1.00 82.75 218 ASP A O 1
ATOM 1695 N N . GLN A 1 219 ? -9.821 -14.454 -12.872 1.00 87.19 219 GLN A N 1
ATOM 1696 C CA . GLN A 1 219 ? -9.290 -13.976 -14.154 1.00 87.19 219 GLN A CA 1
ATOM 1697 C C . GLN A 1 219 ? -8.940 -12.486 -14.102 1.00 87.19 219 GLN A C 1
ATOM 1699 O O . GLN A 1 219 ? -8.847 -11.838 -15.143 1.00 87.19 219 GLN A O 1
ATOM 1704 N N . ASN A 1 220 ? -8.764 -11.923 -12.902 1.00 90.06 220 ASN A N 1
ATOM 1705 C CA . ASN A 1 220 ? -8.423 -10.520 -12.768 1.00 90.06 220 ASN A CA 1
ATOM 1706 C C . ASN A 1 220 ? -6.976 -10.289 -13.204 1.00 90.06 220 ASN A C 1
ATOM 1708 O O . ASN A 1 220 ? -6.047 -11.022 -12.850 1.00 90.06 220 ASN A O 1
ATOM 1712 N N . THR A 1 221 ? -6.790 -9.226 -13.981 1.00 93.56 221 THR A N 1
ATOM 1713 C CA . THR A 1 221 ? -5.475 -8.799 -14.448 1.00 93.56 221 THR A CA 1
ATOM 1714 C C . THR A 1 221 ? -5.275 -7.321 -14.185 1.00 93.56 221 THR A C 1
ATOM 1716 O O . THR A 1 221 ? -6.172 -6.516 -14.447 1.00 93.56 221 THR A O 1
ATOM 1719 N N . ALA A 1 222 ? -4.082 -6.970 -13.730 1.00 94.88 222 ALA A N 1
ATOM 1720 C CA . ALA A 1 222 ? -3.565 -5.618 -13.751 1.00 94.88 222 ALA A CA 1
ATOM 1721 C C . ALA A 1 222 ? -2.880 -5.384 -15.096 1.00 94.88 222 ALA A C 1
ATOM 1723 O O . ALA A 1 222 ? -1.951 -6.097 -15.468 1.00 94.88 222 ALA A O 1
ATOM 1724 N N . GLN A 1 223 ? -3.365 -4.401 -15.837 1.00 97.38 223 GLN A N 1
ATOM 1725 C CA . GLN A 1 223 ? -2.786 -3.974 -17.102 1.00 97.38 223 GLN A CA 1
ATOM 1726 C C . GLN A 1 223 ? -2.219 -2.582 -16.896 1.00 97.38 223 GLN A C 1
ATOM 1728 O O . GLN A 1 223 ? -2.932 -1.715 -16.390 1.00 97.38 223 GLN A O 1
ATOM 1733 N N . ALA A 1 224 ? -0.969 -2.357 -17.285 1.00 97.94 224 ALA A N 1
ATOM 1734 C CA . ALA A 1 224 ? -0.337 -1.055 -17.139 1.00 97.94 224 ALA A CA 1
ATOM 1735 C C . ALA A 1 224 ? 0.571 -0.727 -18.319 1.00 97.94 224 ALA A C 1
ATOM 1737 O O . ALA A 1 224 ? 1.354 -1.558 -18.766 1.00 97.94 224 ALA A O 1
ATOM 1738 N N . GLU A 1 225 ? 0.510 0.522 -18.757 1.00 98.06 225 GLU A N 1
ATOM 1739 C CA . GLU A 1 225 ? 1.519 1.201 -19.557 1.00 98.06 225 GLU A CA 1
ATOM 1740 C C . GLU A 1 225 ? 2.259 2.179 -18.647 1.00 98.06 225 GLU A C 1
ATOM 1742 O O . GLU A 1 225 ? 1.648 2.842 -17.801 1.00 98.06 225 GLU A O 1
ATOM 1747 N N . TRP A 1 226 ? 3.572 2.283 -18.812 1.00 97.19 226 TRP A N 1
ATOM 1748 C CA . TRP A 1 226 ? 4.400 3.113 -17.954 1.00 97.19 226 TRP A CA 1
ATOM 1749 C C . TRP A 1 226 ? 5.548 3.777 -18.703 1.00 97.19 226 TRP A C 1
ATOM 1751 O O . TRP A 1 226 ? 6.030 3.312 -19.740 1.00 97.19 226 TRP A O 1
ATOM 1761 N N . VAL A 1 227 ? 5.991 4.896 -18.143 1.00 97.12 227 VAL A N 1
ATOM 1762 C CA . VAL A 1 227 ? 7.129 5.681 -18.610 1.00 97.12 227 VAL A CA 1
ATOM 1763 C C . VAL A 1 227 ? 7.985 6.073 -17.422 1.00 97.12 227 VAL A C 1
ATOM 1765 O O . VAL A 1 227 ? 7.504 6.188 -16.297 1.00 97.12 227 VAL A O 1
ATOM 1768 N N . GLY A 1 228 ? 9.259 6.310 -17.669 1.00 95.69 228 GLY A N 1
ATOM 1769 C CA . GLY A 1 228 ? 10.142 6.813 -16.647 1.00 95.69 228 GLY A CA 1
ATOM 1770 C C . GLY A 1 228 ? 11.498 7.221 -17.172 1.00 95.69 228 GLY A C 1
ATOM 1771 O O . GLY A 1 228 ? 11.775 7.150 -18.373 1.00 95.69 228 GLY A O 1
ATOM 1772 N N . TYR A 1 229 ? 12.337 7.633 -16.236 1.00 94.50 229 TYR A N 1
ATOM 1773 C CA . TYR A 1 229 ? 13.708 8.042 -16.478 1.00 94.50 229 TYR A CA 1
ATOM 1774 C C . TYR A 1 229 ? 14.625 7.386 -15.457 1.00 94.50 229 TYR A C 1
ATOM 1776 O O . TYR A 1 229 ? 14.244 7.188 -14.301 1.00 94.50 229 TYR A O 1
ATOM 1784 N N . ALA A 1 230 ? 15.832 7.054 -15.892 1.00 92.62 230 ALA A N 1
ATOM 1785 C CA . ALA A 1 230 ? 16.875 6.537 -15.028 1.00 92.62 230 ALA A CA 1
ATOM 1786 C C . ALA A 1 230 ? 18.221 7.159 -15.392 1.00 92.62 230 ALA A C 1
ATOM 1788 O O . ALA A 1 230 ? 18.544 7.291 -16.569 1.00 92.62 230 ALA A O 1
ATOM 1789 N N . ASP A 1 231 ? 19.027 7.468 -14.385 1.00 90.25 231 ASP A N 1
ATOM 1790 C CA . ASP A 1 231 ? 20.447 7.786 -14.533 1.00 90.25 231 ASP A CA 1
ATOM 1791 C C . ASP A 1 231 ? 21.263 6.928 -13.555 1.00 90.25 231 ASP A C 1
ATOM 1793 O O . ASP A 1 231 ? 20.736 5.999 -12.944 1.00 90.25 231 ASP A O 1
ATOM 1797 N N . SER A 1 232 ? 22.561 7.208 -13.398 1.00 84.31 232 SER A N 1
ATOM 1798 C CA . SER A 1 232 ? 23.442 6.467 -12.482 1.00 84.31 232 SER A CA 1
ATOM 1799 C C . SER A 1 232 ? 22.948 6.370 -11.027 1.00 84.31 232 SER A C 1
ATOM 1801 O O . SER A 1 232 ? 23.202 5.347 -10.387 1.00 84.31 232 SER A O 1
ATOM 1803 N N . LYS A 1 233 ? 22.214 7.373 -10.541 1.00 87.88 233 LYS A N 1
ATOM 1804 C CA . LYS A 1 233 ? 21.781 7.591 -9.155 1.00 87.88 233 LYS A CA 1
ATOM 1805 C C . LYS A 1 233 ? 20.269 7.654 -8.975 1.00 87.88 233 LYS A C 1
ATOM 1807 O O . LYS A 1 233 ? 19.831 7.599 -7.833 1.00 87.88 233 LYS A O 1
ATOM 1812 N N . THR A 1 234 ? 19.487 7.801 -10.040 1.00 90.88 234 THR A N 1
ATOM 1813 C CA . THR A 1 234 ? 18.038 7.992 -9.941 1.00 90.88 234 THR A CA 1
ATOM 1814 C C . THR A 1 234 ? 17.266 7.014 -10.818 1.00 90.88 234 THR A C 1
ATOM 1816 O O . THR A 1 234 ? 17.738 6.540 -11.854 1.00 90.88 234 THR A O 1
ATOM 1819 N N . LEU A 1 235 ? 16.053 6.704 -10.375 1.00 92.12 235 LEU A N 1
ATOM 1820 C CA . LEU A 1 235 ? 15.026 6.000 -11.120 1.00 92.12 235 LEU A CA 1
ATOM 1821 C C . LEU A 1 235 ? 13.673 6.590 -10.738 1.00 92.12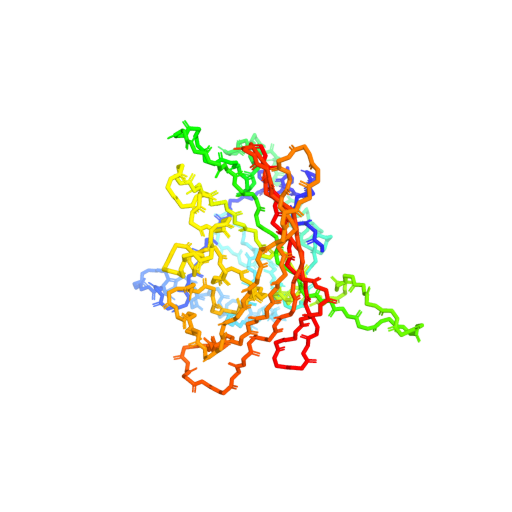 235 LEU A C 1
ATOM 1823 O O . LEU A 1 235 ? 13.297 6.607 -9.565 1.00 92.12 235 LEU A O 1
ATOM 1827 N N . THR A 1 236 ? 12.935 7.044 -11.743 1.00 94.94 236 THR A N 1
ATOM 1828 C CA . THR A 1 236 ? 11.542 7.455 -11.598 1.00 94.94 236 THR A CA 1
ATOM 1829 C C . THR A 1 236 ? 10.707 6.745 -12.644 1.00 94.94 236 THR A C 1
ATOM 1831 O O . THR A 1 236 ? 11.006 6.868 -13.827 1.00 94.94 236 THR A O 1
ATOM 1834 N N . LEU A 1 237 ? 9.666 6.028 -12.230 1.00 96.12 237 LEU A N 1
ATOM 1835 C CA . LEU A 1 237 ? 8.694 5.400 -13.126 1.00 96.12 237 LEU A CA 1
ATOM 1836 C C . LEU A 1 237 ? 7.283 5.830 -12.731 1.00 96.12 237 LEU A C 1
ATOM 1838 O O . LEU A 1 237 ? 6.989 5.994 -11.550 1.00 96.12 237 LEU A O 1
ATOM 1842 N N . VAL A 1 238 ? 6.397 5.968 -13.711 1.00 97.38 238 VAL A N 1
ATOM 1843 C CA . VAL A 1 238 ? 4.977 6.230 -13.486 1.00 97.38 238 VAL A CA 1
ATOM 1844 C C . VAL A 1 238 ? 4.133 5.512 -14.527 1.00 97.38 238 VAL A C 1
ATOM 1846 O O . VAL A 1 238 ? 4.492 5.440 -15.705 1.00 97.38 238 VAL A O 1
ATOM 1849 N N . THR A 1 239 ? 2.987 4.990 -14.111 1.00 97.81 239 THR A N 1
ATOM 1850 C CA . THR A 1 239 ? 1.979 4.480 -15.043 1.00 97.81 239 THR A CA 1
ATOM 1851 C C . THR A 1 239 ? 1.301 5.630 -15.782 1.00 97.81 239 THR A C 1
ATOM 1853 O O . THR A 1 239 ? 0.784 6.551 -15.152 1.00 97.81 239 THR A O 1
ATOM 1856 N N . THR A 1 240 ? 1.238 5.560 -17.107 1.00 96.81 240 THR A N 1
ATOM 1857 C CA . THR A 1 240 ? 0.479 6.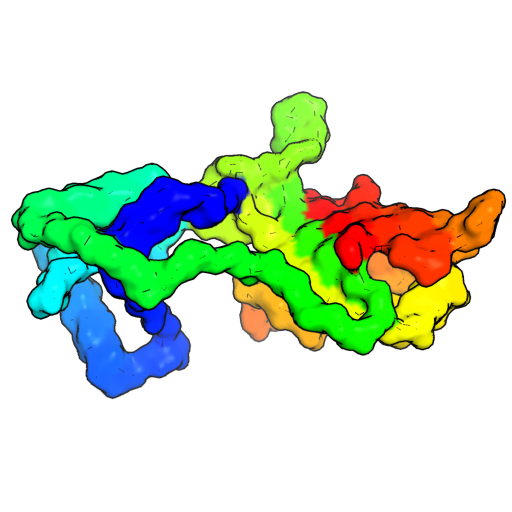503 -17.948 1.00 96.81 240 THR A CA 1
ATOM 1858 C C . THR A 1 240 ? -0.962 6.058 -18.148 1.00 96.81 240 THR A C 1
ATOM 1860 O O . THR A 1 240 ? -1.848 6.879 -18.376 1.00 96.81 240 THR A O 1
ATOM 1863 N N . LYS A 1 241 ? -1.198 4.751 -18.056 1.00 96.44 241 LYS A N 1
ATOM 1864 C CA . LYS A 1 241 ? -2.512 4.126 -18.133 1.00 96.44 241 LYS A CA 1
ATOM 1865 C C . LYS A 1 241 ? -2.438 2.823 -17.365 1.00 96.44 241 LYS A C 1
ATOM 1867 O O . LYS A 1 241 ? -1.551 2.025 -17.640 1.00 96.44 241 LYS A O 1
ATOM 1872 N N . ALA A 1 242 ? -3.347 2.596 -16.428 1.00 97.25 242 ALA A N 1
ATOM 1873 C CA . ALA A 1 242 ? -3.414 1.306 -15.768 1.00 97.25 242 ALA A CA 1
ATOM 1874 C C . ALA A 1 242 ? -4.829 0.973 -15.303 1.00 97.25 242 ALA A C 1
ATOM 1876 O O . ALA A 1 242 ? -5.582 1.863 -14.900 1.00 97.25 242 ALA A O 1
ATOM 1877 N N . THR A 1 243 ? -5.192 -0.304 -15.387 1.00 96.06 243 THR A N 1
ATOM 1878 C CA . THR A 1 243 ? -6.502 -0.823 -14.984 1.00 96.06 243 THR A CA 1
ATOM 1879 C C . THR A 1 243 ? -6.376 -2.184 -14.322 1.00 96.06 243 THR A C 1
ATOM 1881 O O . THR A 1 243 ? -5.697 -3.062 -14.850 1.00 96.06 243 THR A O 1
ATOM 1884 N N . TYR A 1 244 ? -7.072 -2.380 -13.208 1.00 93.12 244 TYR A N 1
ATOM 1885 C CA . TYR A 1 244 ? -7.257 -3.678 -12.569 1.00 93.12 244 TYR A CA 1
ATOM 1886 C C . TYR A 1 244 ? -8.753 -3.937 -12.444 1.00 93.12 244 TYR A C 1
ATOM 1888 O O . TYR A 1 244 ? -9.468 -3.110 -11.882 1.00 93.12 244 TYR A O 1
ATOM 1896 N N . ASN A 1 245 ? -9.241 -5.035 -13.025 1.00 88.00 245 ASN A N 1
ATOM 1897 C CA . ASN A 1 245 ? -10.676 -5.346 -13.077 1.00 88.00 245 ASN A CA 1
ATOM 1898 C C . ASN A 1 245 ? -11.538 -4.137 -13.527 1.00 88.00 245 ASN A C 1
ATOM 1900 O O . ASN A 1 245 ? -12.500 -3.739 -12.872 1.00 88.00 245 ASN A O 1
ATOM 1904 N N . ASN A 1 246 ? -11.133 -3.495 -14.629 1.00 87.69 246 ASN A N 1
ATOM 1905 C CA . ASN A 1 246 ? -11.745 -2.283 -15.200 1.00 87.69 246 ASN A CA 1
ATOM 1906 C C . ASN A 1 246 ? -11.730 -1.022 -14.312 1.00 87.69 246 ASN A C 1
ATOM 1908 O O . ASN A 1 246 ? -12.264 0.012 -14.715 1.00 87.69 246 ASN A O 1
ATOM 1912 N N . GLN A 1 247 ? -11.095 -1.061 -13.140 1.00 90.88 247 GLN A N 1
ATOM 1913 C CA . GLN A 1 247 ? -10.902 0.112 -12.293 1.00 90.88 247 GLN A CA 1
ATOM 1914 C C . GLN A 1 247 ? -9.538 0.748 -12.567 1.00 90.88 247 GLN A C 1
ATOM 1916 O O . GLN A 1 247 ? -8.525 0.040 -12.566 1.00 90.88 247 GLN A O 1
ATOM 1921 N N . PRO A 1 248 ? -9.477 2.067 -12.823 1.00 95.12 248 PRO A N 1
ATOM 1922 C CA . PRO A 1 248 ? -8.216 2.728 -13.094 1.00 95.12 248 PRO A CA 1
ATOM 1923 C C . PRO A 1 248 ? -7.366 2.814 -11.825 1.00 95.12 248 PRO A C 1
ATOM 1925 O O . PRO A 1 248 ? -7.875 3.024 -10.724 1.00 95.12 248 PRO A O 1
ATOM 1928 N N . TYR A 1 249 ? -6.055 2.689 -11.986 1.00 95.44 249 TYR A N 1
ATOM 1929 C CA . TYR A 1 249 ? -5.094 2.883 -10.907 1.00 95.44 249 TYR A CA 1
ATOM 1930 C C . TYR A 1 249 ? -3.847 3.603 -11.416 1.00 95.44 249 TYR A C 1
ATOM 1932 O O . TYR A 1 249 ? -3.665 3.783 -12.621 1.00 95.44 249 TYR A O 1
ATOM 1940 N N . ALA A 1 250 ? -3.000 4.039 -10.491 1.00 96.38 250 ALA A N 1
ATOM 1941 C CA . ALA A 1 250 ? -1.685 4.572 -10.788 1.00 96.38 250 ALA A CA 1
ATOM 1942 C C . ALA A 1 250 ? -0.627 3.966 -9.875 1.00 96.38 250 ALA A C 1
ATOM 1944 O O . ALA A 1 250 ? -0.892 3.687 -8.706 1.00 96.38 250 ALA A O 1
ATOM 1945 N N . VAL A 1 251 ? 0.577 3.815 -10.417 1.00 96.62 251 VAL A N 1
ATOM 1946 C CA . VAL A 1 251 ? 1.781 3.444 -9.675 1.00 96.62 251 VAL A CA 1
ATOM 1947 C C . VAL A 1 251 ? 2.869 4.458 -9.982 1.00 96.62 251 VAL A C 1
ATOM 1949 O O . VAL A 1 251 ? 3.071 4.823 -11.142 1.00 96.62 251 VAL A O 1
ATOM 1952 N N . ALA A 1 252 ? 3.557 4.909 -8.940 1.00 96.38 252 ALA A N 1
ATOM 1953 C CA . ALA A 1 252 ? 4.730 5.760 -9.025 1.00 96.38 252 ALA A CA 1
ATOM 1954 C C . ALA A 1 252 ? 5.889 5.112 -8.264 1.00 96.38 252 ALA A C 1
ATOM 1956 O O . ALA A 1 252 ? 5.712 4.603 -7.159 1.00 96.38 252 ALA A O 1
ATOM 1957 N N . VAL A 1 253 ? 7.072 5.151 -8.865 1.00 94.94 253 VAL A N 1
ATOM 1958 C CA . VAL A 1 253 ? 8.333 4.700 -8.280 1.00 94.94 253 VAL A CA 1
ATOM 1959 C C . VAL A 1 253 ? 9.280 5.882 -8.297 1.00 94.94 253 VAL A C 1
ATOM 1961 O O . VAL A 1 253 ? 9.458 6.489 -9.351 1.00 94.94 253 VAL A O 1
ATOM 1964 N N . THR A 1 254 ? 9.903 6.195 -7.169 1.00 93.44 254 THR A N 1
ATOM 1965 C CA . THR A 1 254 ? 10.872 7.292 -7.065 1.00 93.44 254 THR A CA 1
ATOM 1966 C C . THR A 1 254 ? 12.053 6.892 -6.202 1.00 93.44 254 THR A C 1
ATOM 1968 O O . THR A 1 254 ? 11.873 6.289 -5.145 1.00 93.44 254 THR A O 1
ATOM 1971 N N . THR A 1 255 ? 13.261 7.269 -6.609 1.00 90.00 255 THR A N 1
ATOM 1972 C CA . THR A 1 255 ? 14.430 7.207 -5.725 1.00 90.00 255 THR A CA 1
ATOM 1973 C C . THR A 1 255 ? 14.301 8.189 -4.564 1.00 90.00 255 THR A C 1
ATOM 1975 O O . THR A 1 255 ? 13.769 9.284 -4.739 1.00 90.00 255 THR A O 1
ATOM 1978 N N . THR A 1 256 ? 14.811 7.798 -3.396 1.00 79.88 256 THR A N 1
ATOM 1979 C CA . THR A 1 256 ? 14.868 8.626 -2.178 1.00 79.88 256 THR A CA 1
ATOM 1980 C C . THR A 1 256 ? 16.273 8.747 -1.633 1.00 79.88 256 THR A C 1
ATOM 1982 O O . THR A 1 256 ? 16.963 7.699 -1.645 1.00 79.88 256 THR A O 1
#

Radius of gyration: 22.39 Å; chains: 1; bounding box: 53×37×58 Å

pLDDT: mean 85.82, std 10.35, range [37.88, 98.06]

Foldseek 3Di:
DDPPPPVLVLLCQFQHDDDDDQPVPQDDPSVVLLVVLQVLCVVVVADDDRAKDFDADPVSRTDHIDHQLQDDSVVSSVSSVVSCVVNVPDGHGGPDPDDDPDDAPDPPDAFKKKKKKAFWDQDPVRDTDGDCPRRNALRNDIDIDMDGDHLVLLVCQQVVNPPSVVVVCLSLDTDAPDPPSVQKDWPDKDKDWDDDPPQKIKIWIKTWIQDDRDPDRDRWIKIFTKIWMDHSHWTWMKTPWIDTPNTTMMMIMTTD

Secondary structure (DSSP, 8-state):
--S--HHHHHHHHHH-------TTT--HHHHHHHHHHHHHHHHTT----SSEEEEE-TTS-EEEEEEGGG--HHHHHHHHHHHHHHTTPPPPPPSS----SSPPPP--SSEEEEEEEEEEEE-TTS-EEE----TT-GGGS-EEEEEEEPHHHHHHHHHT-HHHHHHHHTT-S---S---GGG-EEEEEEEEEEE-GGG-EEEEEEEEEE--SSSS----EEEEEEEEEE-SS-EEEEEEEEEETTEEEEEEEEE-